Protein 6HM4 (pdb70)

Sol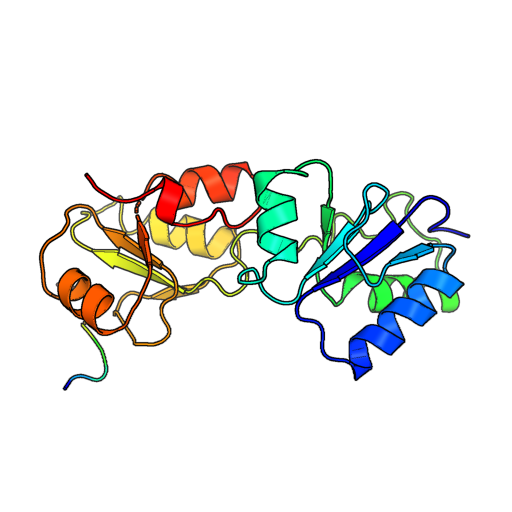vent-accessible surface area: 10384 Å² total

InterPro domains:
  IPR001357 BRCT domain [PF00533] (3-75)
  IPR001357 BRCT domain [PF00533] (300-371)
  IPR001357 BRCT domain [PF00533] (394-473)
  IPR001357 BRCT domain [PF12738] (106-167)
  IPR001357 BRCT domain [PS50172] (2-75)
  IPR001357 BRCT domain [PS50172] (114-185)
  IPR001357 BRCT domain [PS50172] (298-384)
  IPR001357 BRCT domain [PS50172] (392-480)
  IPR001357 BRCT domain [SM00292] (4-82)
  IPR001357 BRCT domain [SM00292] (100-175)
  IPR001357 BRCT domain [SM00292] (300-374)
  IPR001357 BRCT domain [SM00292] (394-476)
  IPR036420 BRCT domain superfamily [G3DSA:3.40.50.10190] (1-101)
  IPR036420 BRCT domain superfamily [G3DSA:3.40.50.10190] (102-186)
  IPR036420 BRCT domain superfamily [G3DSA:3.40.50.10190] (291-389)
  IPR036420 BRCT domain superfamily [G3DSA:3.40.50.10190] (390-494)
  IPR036420 BRCT domain superfamily [SSF52113] (4-76)
  IPR036420 BRCT domain superfamily [SSF52113] (78-188)
  IPR036420 BRCT domain superfamily [SSF52113] (301-384)
  IPR036420 BRCT domain superfamily [SSF52113] (359-480)

CATH classification: 3.40.50.10190 (+1 more: 3.40.50.10190)

Secondary structure (DSSP, 8-state):
-TTTT-EEEEES--HHHHHHHHHHHHHTT-EEESS--TT--EEEES-SSSHHHHHHHHH-TTSEEE-TTHHHHHHHHHHTTPPPPTTTTGGGSBPPTTTT-EEEEES--TTHHHHHHHHHHHTT-EE-SSB-TT--EEEESSS-SHHHHHHHHTT-EE--HHHHHHHHHTSPPPGGGG---/--S-B---

Sequence (189 aa):
KPLKGFVICCTSIDLKQRTEISTKATKLGAAYRSDFTKDVTHLIAGDFDTPKYKFAAKSRPDIKIMSSEWIPVLYESWVQGEDLDDGLLVDKKHFLPTLFKCRVCLTNIGQPERSSRIENYVLKHGGTFCPDLTRDVTHLIAGTSSSGRKYEYALKWKINVVVEWLWQSIQRNAVLEPQYFQLDGVMTVPNP

Structure (mmCIF, N/CA/C/O backbone):
data_6HM4
#
_entry.id   6HM4
#
_cell.length_a   50.170
_cell.length_b   40.000
_cell.length_c   54.960
_cell.angle_alpha   90.000
_cell.angle_beta   105.160
_cell.angle_gamma   90.000
#
_symmetry.space_group_name_H-M   'P 1 21 1'
#
loop_
_entity.id
_entity.type
_entity.pdbx_description
1 polymer 'S-M checkpoint control protein rad4'
2 polymer 'DNA damage response protein Mdb1'
3 non-polymer 'ACETATE ION'
4 non-polymer 1,2-ETHANEDIOL
5 water water
#
loop_
_atom_site.group_PDB
_atom_site.id
_atom_site.type_symbol
_atom_site.label_atom_id
_atom_site.label_alt_id
_atom_site.label_comp_id
_atom_site.label_asym_id
_atom_site.label_entity_id
_atom_site.label_seq_id
_atom_site.pdbx_PDB_ins_code
_atom_site.Cartn_x
_atom_site.Cartn_y
_atom_site.Cartn_z
_atom_site.occupancy
_atom_site.B_iso_or_equiv
_atom_site.auth_seq_id
_atom_site.auth_comp_id
_atom_site.auth_asym_id
_atom_site.auth_atom_id
_atom_site.pdbx_PDB_model_num
ATOM 1 N N . LYS A 1 5 ? 6.89149 1.05438 -26.90289 1.000 38.25621 5 LYS A N 1
ATOM 2 C CA . LYS A 1 5 ? 5.59046 0.55216 -26.48849 1.000 25.94260 5 LYS A CA 1
ATOM 3 C C . LYS A 1 5 ? 5.00946 1.41879 -25.37796 1.000 26.27151 5 LYS A C 1
ATOM 4 O O . LYS A 1 5 ?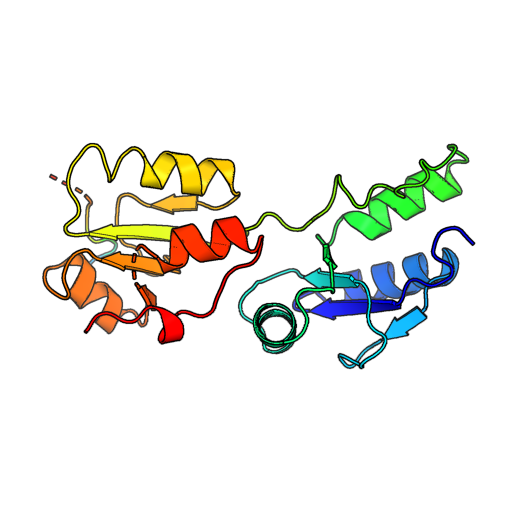 5.32929 1.23684 -24.20788 1.000 20.48854 5 LYS A O 1
ATOM 6 N N . PRO A 1 6 ? 4.16227 2.37724 -25.75295 1.000 24.87799 6 PRO A N 1
ATOM 7 C CA . PRO A 1 6 ? 3.59305 3.28287 -24.73783 1.000 24.16390 6 PRO A CA 1
ATOM 8 C C . PRO A 1 6 ? 2.83444 2.56890 -23.62595 1.000 21.02369 6 PRO A C 1
ATOM 9 O O . PRO A 1 6 ? 2.88115 3.01709 -22.47124 1.000 21.23085 6 PRO A O 1
ATOM 13 N N . LEU A 1 7 ? 2.14173 1.46733 -23.92978 1.000 18.38021 7 LEU A N 1
ATOM 14 C CA . LEU A 1 7 ? 1.34746 0.75668 -22.93390 1.000 15.60111 7 LEU A CA 1
ATOM 15 C C . LEU A 1 7 ? 2.09973 -0.40886 -22.30384 1.000 16.99446 7 LEU A C 1
ATOM 16 O O . LEU A 1 7 ? 1.48017 -1.29968 -21.71202 1.000 16.73915 7 LEU A O 1
ATOM 21 N N . LYS A 1 8 ? 3.42466 -0.42282 -22.40637 1.000 21.02804 8 LYS A N 1
ATOM 22 C CA . LYS A 1 8 ? 4.20598 -1.37081 -21.62721 1.000 19.71305 8 LYS A CA 1
ATOM 23 C C . LYS A 1 8 ? 3.82897 -1.26586 -20.15090 1.000 18.24110 8 LYS A C 1
ATOM 24 O O . LYS A 1 8 ? 3.77183 -0.16903 -19.58780 1.000 17.77477 8 LYS A O 1
ATOM 30 N N . GLY A 1 9 ? 3.55093 -2.41363 -19.53327 1.000 18.58300 9 GLY A N 1
ATOM 31 C CA . GLY A 1 9 ? 3.15364 -2.47104 -18.14357 1.000 19.17779 9 GLY A CA 1
ATOM 32 C C . GLY A 1 9 ? 1.66171 -2.35970 -17.89631 1.000 18.90979 9 GLY A C 1
ATOM 33 O O . GLY A 1 9 ? 1.21636 -2.61327 -16.76734 1.000 17.80211 9 GLY A O 1
ATOM 34 N N . PHE A 1 10 ? 0.88287 -1.97860 -18.90872 1.000 14.62013 10 PHE A N 1
ATOM 35 C CA . PHE A 1 10 ? -0.57004 -1.93370 -18.79380 1.000 16.07974 10 PHE A CA 1
ATOM 36 C C . PHE A 1 10 ? -1.15924 -3.31476 -19.03871 1.000 16.05314 10 PHE A C 1
ATOM 37 O O . PHE A 1 10 ? -0.70937 -4.05019 -19.92595 1.000 16.57151 10 PHE A O 1
ATOM 45 N N . VAL A 1 11 ? -2.19320 -3.65288 -18.27249 1.000 14.49674 11 VAL A N 1
ATOM 46 C CA . VAL A 1 11 ? -2.89554 -4.92013 -18.41447 1.000 13.55374 11 VAL A CA 1
ATOM 47 C C . VAL A 1 11 ? -4.38124 -4.59507 -18.49503 1.000 16.71013 11 VAL A C 1
ATOM 48 O O . VAL A 1 11 ? -4.96179 -4.06823 -17.53662 1.000 14.51706 11 VAL A O 1
ATOM 52 N N . ILE A 1 12 ? -4.98616 -4.89880 -19.63152 1.000 16.17031 12 ILE A N 1
ATOM 53 C CA . ILE A 1 12 ? -6.31394 -4.40238 -19.96904 1.000 14.14263 12 ILE A CA 1
ATOM 54 C C . ILE A 1 12 ? -7.30752 -5.55172 -19.98685 1.000 18.14804 12 ILE A C 1
ATOM 55 O O . ILE A 1 12 ? -7.01891 -6.63372 -20.51319 1.000 17.40319 12 ILE A O 1
ATOM 60 N N . CYS A 1 13 ? -8.48345 -5.30098 -19.41144 1.000 16.37142 13 CYS A N 1
ATOM 61 C CA . CYS A 1 13 ? -9.60218 -6.22565 -19.38980 1.000 17.42702 13 CYS A CA 1
ATOM 62 C C . CYS A 1 13 ? -10.85285 -5.44387 -19.76625 1.000 15.84167 13 CYS A C 1
ATOM 63 O O . CYS A 1 13 ? -10.93622 -4.23951 -19.51643 1.000 16.96258 13 CYS A O 1
ATOM 66 N N . CYS A 1 14 ? -11.81590 -6.11911 -20.39122 1.000 15.71453 14 CYS A N 1
ATOM 67 C CA . CYS A 1 14 ? -13.03919 -5.47191 -20.84934 1.000 14.11718 14 CYS A CA 1
ATOM 68 C C . CYS A 1 14 ? -14.24626 -6.05345 -20.12471 1.000 15.99186 14 CYS A C 1
ATOM 69 O O . CYS A 1 14 ? -14.24000 -7.21689 -19.70926 1.000 16.90124 14 CYS A O 1
ATOM 72 N N . THR A 1 15 ? -15.29077 -5.23630 -19.99106 1.000 14.47044 15 THR A N 1
ATOM 73 C CA . THR A 1 15 ? -16.58626 -5.72059 -19.52818 1.000 17.50427 15 THR A CA 1
ATOM 74 C C . THR A 1 15 ? -17.68589 -4.93651 -20.23137 1.000 16.59045 15 THR A C 1
ATOM 75 O O . THR A 1 15 ? -17.60114 -3.71186 -20.37423 1.000 13.60587 15 THR A O 1
ATOM 79 N N . SER A 1 16 ? -18.70682 -5.65848 -20.69021 1.000 14.77571 16 SER A N 1
ATOM 80 C CA . SER A 1 16 ? -19.83641 -5.06621 -21.40939 1.000 18.46753 16 SER A CA 1
ATOM 81 C C . SER A 1 16 ? -19.38004 -4.26242 -22.62750 1.000 17.65325 16 SER A C 1
ATOM 82 O O . SER A 1 16 ? -19.90692 -3.18473 -22.92543 1.000 18.49556 16 SER A O 1
ATOM 85 N N . ILE A 1 17 ? -18.38979 -4.80075 -23.33858 1.000 17.98630 17 ILE A N 1
ATOM 86 C CA . ILE A 1 17 ? -17.96753 -4.31755 -24.64682 1.000 15.51066 17 ILE A CA 1
ATOM 87 C C . ILE A 1 17 ? -18.38628 -5.35408 -25.68047 1.000 18.23098 17 ILE A C 1
ATOM 88 O O . ILE A 1 17 ? -18.10408 -6.54756 -25.51500 1.000 18.58973 17 ILE A O 1
ATOM 93 N N . ASP A 1 18 ? -19.03731 -4.89995 -26.74751 1.000 23.54676 18 ASP A N 1
ATOM 94 C CA . ASP A 1 18 ? -19.48120 -5.81057 -27.79769 1.000 26.14982 18 ASP A CA 1
ATOM 95 C C . ASP A 1 18 ? -18.28305 -6.47280 -28.47561 1.000 20.88585 18 ASP A C 1
ATOM 96 O O . ASP A 1 18 ? -17.21018 -5.87682 -28.60104 1.000 22.59265 18 ASP A O 1
ATOM 101 N N . LEU A 1 19 ? -18.49619 -7.71599 -28.93417 1.000 23.00596 19 LEU A N 1
ATOM 102 C CA . LEU A 1 19 ? -17.40983 -8.56633 -29.42642 1.000 24.68549 19 LEU A CA 1
ATOM 103 C C . LEU A 1 19 ? -16.56731 -7.87730 -30.49733 1.000 20.63267 19 LEU A C 1
ATOM 104 O O . LEU A 1 19 ? -15.33326 -7.96402 -30.47748 1.000 22.13816 19 LEU A O 1
ATOM 109 N N . LYS A 1 20 ? -17.21089 -7.18328 -31.43882 1.000 22.14711 20 LYS A N 1
ATOM 110 C CA . LYS A 1 20 ? -16.45606 -6.49389 -32.48456 1.000 34.49957 20 LYS A CA 1
ATOM 111 C C . LYS A 1 20 ? -15.50791 -5.45920 -31.88897 1.000 25.18226 20 LYS A C 1
ATOM 112 O O . LYS A 1 20 ? -14.31869 -5.42435 -32.22244 1.000 22.87137 20 LYS A O 1
ATOM 114 N N . GLN A 1 21 ? -16.01926 -4.60368 -31.00334 1.000 23.53024 21 GLN A N 1
ATOM 115 C CA . GLN A 1 21 ? -15.16381 -3.59609 -30.39013 1.000 23.75289 21 GLN A CA 1
ATOM 116 C C . GLN A 1 21 ? -14.12429 -4.22530 -29.46480 1.000 18.69440 21 GLN A C 1
ATOM 117 O O . GLN A 1 21 ? -12.99857 -3.71874 -29.35296 1.000 17.85861 21 GLN A O 1
ATOM 123 N N . ARG A 1 22 ? -14.48445 -5.31450 -28.78534 1.000 17.18470 22 ARG A N 1
ATOM 124 C CA . ARG A 1 22 ? -13.51770 -6.00931 -27.94137 1.000 19.96187 22 ARG A CA 1
ATOM 125 C C . ARG A 1 22 ? -12.31171 -6.46507 -28.75075 1.000 19.41578 22 ARG A C 1
ATOM 126 O O . ARG A 1 22 ? -11.16521 -6.32368 -28.30971 1.000 18.61456 22 ARG A O 1
ATOM 134 N N . THR A 1 23 ? -12.55503 -7.02777 -29.93900 1.000 22.59310 23 THR A N 1
ATOM 135 C CA . THR A 1 23 ? -11.46571 -7.43455 -30.82398 1.000 22.25793 23 THR A CA 1
ATOM 136 C C . THR A 1 23 ? -10.60073 -6.24091 -31.20962 1.000 18.43261 23 THR A C 1
ATOM 137 O O . THR A 1 23 ? -9.36396 -6.30871 -31.16944 1.000 22.02366 23 THR A O 1
ATOM 141 N N . GLU A 1 24 ? -11.24106 -5.13863 -31.59488 1.000 21.12834 24 GLU A N 1
ATOM 142 C CA . GLU A 1 24 ? -10.50756 -3.92707 -31.93991 1.000 22.17638 24 GLU A CA 1
ATOM 143 C C . GLU A 1 24 ? -9.65916 -3.44582 -30.76692 1.000 20.38726 24 GLU A C 1
ATOM 144 O O . GLU A 1 24 ? -8.47420 -3.12542 -30.92517 1.000 19.68833 24 GLU A O 1
ATOM 150 N N . ILE A 1 25 ? -10.25511 -3.39301 -29.57639 1.000 18.32978 25 ILE A N 1
ATOM 151 C CA . ILE A 1 25 ? -9.55142 -2.86196 -28.41359 1.000 18.05376 25 ILE A CA 1
ATOM 152 C C . ILE A 1 25 ? -8.38912 -3.76865 -28.03058 1.000 17.91150 25 ILE A C 1
ATOM 153 O O . ILE A 1 25 ? -7.27583 -3.29639 -27.76286 1.000 20.96541 25 ILE A O 1
ATOM 158 N N . SER A 1 26 ? -8.62219 -5.08225 -28.01249 1.000 18.00878 26 SER A N 1
ATOM 159 C CA . SER A 1 26 ? -7.56406 -6.02660 -27.66791 1.000 24.46000 26 SER A CA 1
ATOM 160 C C . SER A 1 26 ? -6.36675 -5.88367 -28.60430 1.000 19.14627 26 SER A C 1
ATOM 161 O O . SER A 1 26 ? -5.21207 -5.80647 -28.15789 1.000 21.18598 26 SER A O 1
ATOM 164 N N . THR A 1 27 ? -6.62642 -5.83640 -29.91226 1.000 20.70278 27 THR A N 1
ATOM 165 C CA . THR A 1 27 ? -5.53923 -5.76714 -30.88500 1.000 20.86285 27 THR A CA 1
ATOM 166 C C . THR A 1 27 ? -4.77981 -4.44926 -30.78992 1.000 19.90099 27 THR A C 1
ATOM 167 O O . THR A 1 27 ? -3.54102 -4.42841 -30.80916 1.000 19.58989 27 THR A O 1
ATOM 171 N N . LYS A 1 28 ? -5.50722 -3.33220 -30.71088 1.000 17.66930 28 LYS A N 1
ATOM 172 C CA . LYS A 1 28 ? -4.84794 -2.03524 -30.62581 1.000 19.50575 28 LYS A CA 1
ATOM 173 C C . LYS A 1 28 ? -4.06674 -1.90290 -29.32529 1.000 18.31117 28 LYS A C 1
ATOM 174 O O . LYS A 1 28 ? -2.93618 -1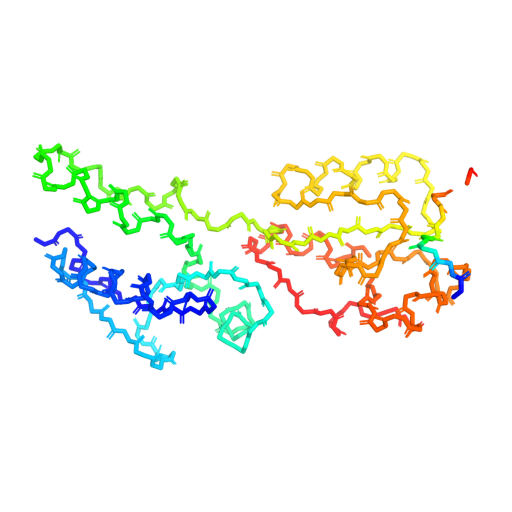.39516 -29.32584 1.000 20.70699 28 LYS A O 1
ATOM 180 N N . ALA A 1 29 ? -4.63795 -2.37273 -28.21324 1.000 16.66184 29 ALA A N 1
ATOM 181 C CA . ALA A 1 29 ? -3.92731 -2.31407 -26.93519 1.000 17.79655 29 ALA A CA 1
ATOM 182 C C . ALA A 1 29 ? -2.64007 -3.12375 -26.98968 1.000 19.09999 29 ALA A C 1
ATOM 183 O O . ALA A 1 29 ? -1.58438 -2.66482 -26.53679 1.000 18.49783 29 ALA A O 1
ATOM 185 N N . THR A 1 30 ? -2.72139 -4.34040 -27.53370 1.000 15.25654 30 THR A N 1
ATOM 186 C CA . THR A 1 30 ? -1.55775 -5.21245 -27.63976 1.000 16.96867 30 THR A CA 1
ATOM 187 C C . THR A 1 30 ? -0.50992 -4.61219 -28.56644 1.000 20.16388 30 THR A C 1
ATOM 188 O O . THR A 1 30 ? 0.69219 -4.65409 -28.26973 1.000 18.82349 30 THR A O 1
ATOM 192 N N . LYS A 1 31 ? -0.94743 -4.00974 -29.67590 1.000 15.69832 31 LYS A N 1
ATOM 193 C CA . LYS A 1 31 ? -0.00080 -3.35334 -30.57042 1.000 22.75861 31 LYS A CA 1
ATOM 194 C C . LYS A 1 31 ? 0.63181 -2.13369 -29.91731 1.000 22.86462 31 LYS A C 1
ATOM 195 O O . LYS A 1 31 ? 1.76869 -1.77996 -30.24785 1.000 23.44740 31 LYS A O 1
ATOM 201 N N . LEU A 1 32 ? -0.07400 -1.48714 -28.98431 1.000 19.67866 32 LEU A N 1
ATOM 202 C CA . LEU A 1 32 ? 0.50630 -0.39856 -28.20135 1.000 22.66579 32 LEU A CA 1
ATOM 203 C C . LEU A 1 32 ? 1.42753 -0.88183 -27.08487 1.000 18.60616 32 LEU A C 1
ATOM 204 O O . LEU A 1 32 ? 2.04205 -0.04801 -26.40986 1.000 21.70370 32 LEU A O 1
ATOM 209 N N . GLY A 1 33 ? 1.50541 -2.18825 -26.84132 1.000 20.88995 33 GLY A N 1
ATOM 210 C CA . GLY A 1 33 ? 2.41611 -2.73753 -25.85145 1.000 22.64624 33 GLY A CA 1
ATOM 211 C C . GLY A 1 33 ? 1.76275 -3.31444 -24.61222 1.000 21.39847 33 GLY A C 1
ATOM 212 O O . GLY A 1 33 ? 2.47377 -3.82824 -23.74086 1.000 18.69225 33 GLY A O 1
ATOM 213 N N . ALA A 1 34 ? 0.44248 -3.24569 -24.49673 1.000 18.25616 34 ALA A N 1
ATOM 214 C CA . ALA A 1 34 ? -0.25038 -3.75567 -23.32833 1.000 15.76781 34 ALA A CA 1
ATOM 215 C C . ALA A 1 34 ? -0.42973 -5.26805 -23.40625 1.000 18.57095 34 ALA A C 1
ATOM 216 O O . ALA A 1 34 ? -0.31377 -5.88746 -24.46976 1.000 19.56561 34 ALA A O 1
ATOM 218 N N . ALA A 1 35 ? -0.71102 -5.85624 -22.24785 1.000 16.50764 35 ALA A N 1
ATOM 219 C CA . ALA A 1 35 ? -1.25809 -7.19902 -22.14751 1.000 16.07667 35 ALA A CA 1
ATOM 220 C C . ALA A 1 35 ? -2.77784 -7.11945 -22.11215 1.000 20.69498 35 ALA A C 1
ATOM 221 O O . ALA A 1 35 ? -3.35197 -6.13894 -21.63248 1.000 17.47750 35 ALA A O 1
ATOM 223 N N . TYR A 1 36 ? -3.42700 -8.16050 -22.62148 1.000 18.46755 36 TYR A N 1
ATOM 224 C CA . TYR A 1 36 ? -4.88255 -8.22004 -22.66648 1.000 17.33258 36 TYR A CA 1
ATOM 225 C C . TYR A 1 36 ? -5.36118 -9.44865 -21.91046 1.000 23.02201 36 TYR A C 1
ATOM 226 O O . TYR A 1 36 ? -4.77199 -10.52724 -22.03092 1.000 24.77076 36 TYR A O 1
ATOM 235 N N . ARG A 1 37 ? -6.43228 -9.29101 -21.13119 1.000 17.55676 37 ARG A N 1
ATOM 236 C CA . ARG A 1 37 ? -6.95537 -10.38340 -20.32267 1.000 19.95192 37 ARG A CA 1
ATOM 237 C C . ARG A 1 37 ? -8.42722 -10.58886 -20.62902 1.000 24.38752 37 ARG A C 1
ATOM 238 O O . ARG A 1 37 ? -9.21683 -9.63804 -20.56713 1.000 20.42170 37 ARG A O 1
ATOM 246 N N . SER A 1 38 ? -8.79286 -11.83495 -20.93843 1.000 21.73021 38 SER A N 1
ATOM 247 C CA . SER A 1 38 ? -10.20613 -12.18303 -21.04858 1.000 25.60175 38 SER A CA 1
ATOM 248 C C . SER A 1 38 ? -10.85393 -12.25253 -19.67434 1.000 27.41304 38 SER A C 1
ATOM 249 O O . SER A 1 38 ? -11.90129 -11.64310 -19.43932 1.000 26.52292 38 SER A O 1
ATOM 252 N N . ASP A 1 39 ? -10.25203 -13.00652 -18.75966 1.000 30.82726 39 ASP A N 1
ATOM 253 C CA . ASP A 1 39 ? -10.72084 -13.06034 -17.38427 1.000 33.41286 39 ASP A CA 1
ATOM 254 C C . ASP A 1 39 ? -10.11383 -11.92458 -16.57666 1.000 29.58067 39 ASP A C 1
ATOM 255 O O . ASP A 1 39 ? -8.99495 -11.47709 -16.84200 1.000 26.98501 39 ASP A O 1
ATOM 260 N N . PHE A 1 40 ? -10.84953 -11.49168 -15.55259 1.000 25.66032 40 PHE A N 1
ATOM 261 C CA . PHE A 1 40 ? -10.36829 -10.47550 -14.62564 1.000 26.87147 40 PHE A CA 1
ATOM 262 C C . PHE A 1 40 ? -9.26777 -11.04898 -13.73948 1.000 27.24019 40 PHE A C 1
ATOM 263 O O . PHE A 1 40 ? -9.55838 -11.60494 -12.67705 1.000 30.98043 40 PHE A O 1
ATOM 271 N N . THR A 1 41 ? -8.01196 -10.91270 -14.14411 1.000 23.68127 41 THR A N 1
ATOM 272 C CA . THR A 1 41 ? -6.92317 -11.49473 -13.37273 1.000 24.19328 41 THR A CA 1
ATOM 273 C C . THR A 1 41 ? -6.33949 -10.47777 -12.39870 1.000 25.46662 41 THR A C 1
ATOM 274 O O . THR A 1 41 ? -6.60566 -9.28084 -12.47974 1.000 21.99806 41 THR A O 1
ATOM 278 N N . LYS A 1 42 ? -5.50720 -10.97707 -11.47528 1.000 28.61084 4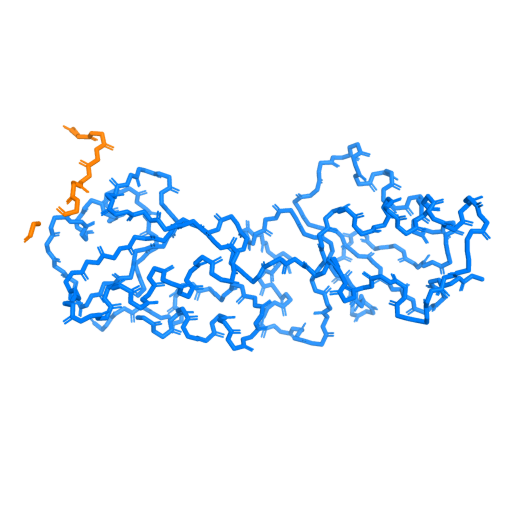2 LYS A N 1
ATOM 279 C CA . LYS A 1 42 ? -4.89775 -10.11601 -10.46505 1.000 29.09209 42 LYS A CA 1
ATOM 280 C C . LYS A 1 42 ? -4.08119 -8.98819 -11.08172 1.000 26.88320 42 LYS A C 1
ATOM 281 O O . LYS A 1 42 ? -4.03112 -7.88777 -10.51958 1.000 23.02115 42 LYS A O 1
ATOM 287 N N . ASP A 1 43 ? -3.42494 -9.23432 -12.21749 1.000 21.49096 43 ASP A N 1
ATOM 288 C CA . ASP A 1 43 ? -2.52003 -8.23131 -12.76736 1.000 23.14297 43 ASP A CA 1
ATOM 289 C C . ASP A 1 43 ? -3.22220 -7.17142 -13.61181 1.000 19.00841 43 ASP A C 1
ATOM 290 O O . ASP A 1 43 ? -2.54795 -6.26719 -14.11648 1.000 16.24909 43 ASP A O 1
ATOM 295 N N . VAL A 1 44 ? -4.54970 -7.22618 -13.74505 1.000 15.76696 44 VAL A N 1
ATOM 296 C CA . VAL A 1 44 ? -5.24501 -6.21412 -14.52801 1.000 15.94736 44 VAL A CA 1
ATOM 297 C C . VAL A 1 44 ? -4.99632 -4.84098 -13.91785 1.000 16.94968 44 VAL A C 1
ATOM 298 O O . VAL A 1 44 ? -4.99418 -4.68412 -12.69267 1.000 19.32026 44 VAL A O 1
ATOM 302 N N . THR A 1 45 ? -4.74912 -3.84108 -14.77429 1.000 14.97672 45 THR A N 1
ATOM 303 C CA . THR A 1 45 ? -4.58520 -2.46286 -14.33269 1.000 14.79291 45 THR A CA 1
ATOM 304 C C . THR A 1 45 ? -5.69554 -1.54102 -14.80908 1.000 16.86810 45 THR A C 1
ATOM 305 O O . THR A 1 45 ? -5.95052 -0.51893 -14.16094 1.000 11.96320 45 THR A O 1
ATOM 309 N N . HIS A 1 46 ? -6.34173 -1.85881 -15.92651 1.000 15.48115 46 HIS A N 1
ATOM 310 C CA . HIS A 1 46 ? -7.37708 -1.00059 -16.48376 1.000 13.14875 46 HIS A CA 1
ATOM 311 C C . HIS A 1 46 ? -8.55365 -1.85575 -16.90921 1.000 16.04821 46 HIS A C 1
ATOM 312 O O . HIS A 1 46 ? -8.37471 -2.84434 -17.62408 1.000 13.76588 46 HIS A O 1
ATOM 319 N N . LEU A 1 47 ? -9.74876 -1.46722 -16.48486 1.000 10.85478 47 LEU A N 1
ATOM 320 C CA . LEU A 1 47 ? -10.97238 -2.15786 -16.87065 1.000 14.14909 47 LEU A CA 1
ATOM 321 C C . LEU A 1 47 ? -11.73200 -1.22500 -17.80071 1.000 13.09219 47 LEU A C 1
ATOM 322 O O . LEU A 1 47 ? -12.16257 -0.14463 -17.39141 1.000 14.51309 47 LEU A O 1
ATOM 327 N N . ILE A 1 48 ? -11.86045 -1.63041 -19.05317 1.000 13.44619 48 ILE A N 1
ATOM 328 C CA . ILE A 1 48 ? -12.60800 -0.87586 -20.04674 1.000 13.02752 48 ILE A CA 1
ATOM 329 C C . ILE A 1 48 ? -14.05310 -1.35355 -19.98444 1.000 14.00740 48 ILE A C 1
ATOM 330 O O . ILE A 1 48 ? -14.33654 -2.53003 -20.23534 1.000 12.71935 48 ILE A O 1
ATOM 335 N N . ALA A 1 49 ? -14.96713 -0.45516 -19.63191 1.000 11.25665 49 ALA A N 1
ATOM 336 C CA . ALA A 1 49 ? -16.30552 -0.87927 -19.24278 1.000 11.58328 49 ALA A CA 1
ATOM 337 C C . ALA A 1 49 ? -17.35795 -0.16019 -20.06336 1.000 13.33404 49 ALA A C 1
ATOM 338 O O . ALA A 1 49 ? -17.26657 1.04913 -20.27897 1.000 14.83621 49 ALA A O 1
ATOM 340 N N . GLY A 1 50 ? -18.36735 -0.91241 -20.49723 1.000 15.01073 50 GLY A N 1
ATOM 341 C CA . GLY A 1 50 ? -19.48067 -0.34040 -21.22948 1.000 15.50933 50 GLY A CA 1
ATOM 342 C C . GLY A 1 50 ? -20.72132 -0.17830 -20.37056 1.000 21.51519 50 GLY A C 1
ATOM 343 O O . GLY A 1 50 ? -21.70563 0.43168 -20.80326 1.000 23.26697 50 GLY A O 1
ATOM 344 N N . ASP A 1 51 ? -20.67293 -0.70707 -19.14739 1.000 21.52415 51 ASP A N 1
ATOM 345 C CA . ASP A 1 51 ? -21.80376 -0.72146 -18.22240 1.000 24.87623 51 ASP A CA 1
ATOM 346 C C . ASP A 1 51 ? -21.23922 -0.89631 -16.81664 1.000 19.16581 51 ASP A C 1
ATOM 347 O O . ASP A 1 51 ? -20.13736 -1.41406 -16.64802 1.000 13.96204 51 ASP A O 1
ATOM 352 N N . PHE A 1 52 ? -21.99060 -0.44016 -15.80641 1.000 18.79141 52 PHE A N 1
ATOM 353 C CA . PHE A 1 52 ? -21.63222 -0.75117 -14.42597 1.000 16.19224 52 PHE A CA 1
ATOM 354 C C . PHE A 1 52 ? -22.24758 -2.05593 -13.94277 1.000 17.00183 52 PHE A C 1
ATOM 355 O O . PHE A 1 52 ? -21.78926 -2.61172 -12.93777 1.000 17.05104 52 PHE A O 1
ATOM 363 N N . ASP A 1 53 ? -23.25454 -2.57472 -14.64234 1.000 16.86471 53 ASP A N 1
ATOM 364 C CA . ASP A 1 53 ? -24.04103 -3.69711 -14.12875 1.000 18.29710 53 ASP A CA 1
ATOM 365 C C . ASP A 1 53 ? -23.50127 -5.02435 -14.66672 1.000 21.20181 53 ASP A C 1
ATOM 366 O O . ASP A 1 53 ? -24.15843 -5.73780 -15.42588 1.000 21.15606 53 ASP A O 1
ATOM 371 N N . THR A 1 54 ? -22.27475 -5.34942 -14.25631 1.000 18.32920 54 THR A N 1
ATOM 372 C CA . THR A 1 54 ? -21.62019 -6.60159 -14.62404 1.000 18.14260 54 THR A CA 1
ATOM 373 C C . THR A 1 54 ? -20.79953 -7.11998 -13.44959 1.000 19.33002 54 THR A C 1
ATOM 374 O O . THR A 1 54 ? -20.35039 -6.33239 -12.60893 1.000 18.25845 54 THR A O 1
ATOM 378 N N . PRO A 1 55 ? -20.56354 -8.43541 -13.38569 1.000 20.03198 55 PRO A N 1
ATOM 379 C CA . PRO A 1 55 ? -19.69429 -8.96194 -12.31681 1.000 17.03537 55 PRO A CA 1
ATOM 380 C C . PRO A 1 55 ? -18.29537 -8.36647 -12.30882 1.000 17.30496 55 PRO A C 1
ATOM 381 O O . PRO A 1 55 ? -17.74607 -8.13294 -11.22715 1.000 17.58210 55 PRO A O 1
ATOM 385 N N . LYS A 1 56 ? -17.69577 -8.11927 -13.47934 1.000 16.27236 56 LYS A N 1
ATOM 386 C CA . LYS A 1 56 ? -16.33951 -7.57199 -13.51199 1.000 16.62990 56 LYS A CA 1
ATOM 387 C C . LYS A 1 56 ? -16.29503 -6.15220 -12.95090 1.000 16.30570 56 LYS A C 1
ATOM 388 O O . LYS A 1 56 ? -15.38208 -5.79925 -12.18969 1.000 15.66650 56 LYS A O 1
ATOM 394 N N . TYR A 1 57 ? -17.24037 -5.30920 -13.35501 1.000 14.07269 57 TYR A N 1
ATOM 395 C CA . TYR A 1 57 ? -17.28490 -3.95958 -12.80667 1.000 15.51595 57 TYR A CA 1
ATOM 396 C C . TYR A 1 57 ? -17.51713 -4.00350 -11.30526 1.000 17.21600 57 TYR A C 1
ATOM 397 O O . TYR A 1 57 ? -16.85341 -3.29007 -10.54439 1.000 14.20780 57 TYR A O 1
ATOM 406 N N . LYS A 1 58 ? -18.46737 -4.83274 -10.85938 1.000 12.77950 58 LYS A N 1
ATOM 407 C CA . LYS A 1 58 ? -18.75965 -4.91658 -9.43210 1.000 12.33874 58 LYS A CA 1
ATOM 408 C C . LYS A 1 58 ? -17.53696 -5.37820 -8.65550 1.000 17.88524 58 LYS A C 1
ATOM 409 O O . LYS A 1 58 ? -17.26686 -4.88898 -7.54986 1.000 16.29564 58 LYS A O 1
ATOM 415 N N . PHE A 1 59 ? -16.75775 -6.28432 -9.24066 1.000 17.01156 59 PHE A N 1
ATOM 416 C CA . PHE A 1 59 ? -15.55847 -6.75408 -8.56396 1.000 17.53636 59 PHE A CA 1
ATOM 417 C C . PHE A 1 59 ? -14.52150 -5.64111 -8.44866 1.000 15.40309 59 PHE A C 1
ATOM 418 O O . PHE A 1 59 ? -13.91242 -5.46098 -7.38925 1.000 19.12415 59 PHE A O 1
ATOM 426 N N . ALA A 1 60 ? -14.32600 -4.86817 -9.52099 1.000 15.90128 60 ALA A N 1
ATOM 427 C CA . ALA A 1 60 ? -13.38052 -3.75364 -9.47103 1.000 16.06215 60 ALA A CA 1
ATOM 428 C C . ALA A 1 60 ? -13.76861 -2.74274 -8.39331 1.000 16.14508 60 ALA A C 1
ATOM 429 O O . ALA A 1 60 ? -12.94041 -2.36144 -7.55079 1.000 17.46908 60 ALA A O 1
ATOM 431 N N . ALA A 1 61 ? -15.03771 -2.31789 -8.38839 1.000 16.69559 61 ALA A N 1
ATOM 432 C CA . ALA A 1 61 ? -15.48199 -1.29597 -7.44144 1.000 17.34739 61 ALA A CA 1
ATOM 433 C C . ALA A 1 61 ? -15.34247 -1.76791 -6.00047 1.000 19.89392 61 ALA A C 1
ATOM 434 O O . ALA A 1 61 ? -14.95850 -0.98752 -5.11905 1.000 22.08957 61 ALA A O 1
ATOM 436 N N . LYS A 1 62 ? -15.64730 -3.04665 -5.75050 1.000 16.59560 62 LYS A N 1
ATOM 437 C CA . LYS A 1 62 ? -15.71350 -3.60074 -4.40013 1.000 22.07843 62 LYS A CA 1
ATOM 438 C C . LYS A 1 62 ? -14.34098 -4.02696 -3.88633 1.000 22.14494 62 LYS A C 1
ATOM 439 O O . LYS A 1 62 ? -14.04190 -3.86095 -2.69791 1.000 23.56686 62 LYS A O 1
ATOM 445 N N . SER A 1 63 ? -13.49419 -4.58138 -4.75464 1.000 21.08156 63 SER A N 1
ATOM 446 C CA . SER A 1 63 ? -12.27608 -5.23772 -4.29678 1.000 17.82952 63 SER A CA 1
ATOM 447 C C . SER A 1 63 ? -10.98882 -4.76020 -4.95403 1.000 21.41550 63 SER A C 1
ATOM 448 O O . SER A 1 63 ? -9.90430 -5.14774 -4.49000 1.000 19.46985 63 SER A O 1
ATOM 451 N N . ARG A 1 64 ? -11.04984 -3.95850 -6.01163 1.000 18.26090 64 ARG A N 1
ATOM 452 C CA . ARG A 1 64 ? -9.84163 -3.48789 -6.69657 1.000 20.28093 64 ARG A CA 1
ATOM 453 C C . ARG A 1 64 ? -9.96169 -2.00807 -7.03162 1.000 21.23113 64 ARG A C 1
ATOM 454 O O . ARG A 1 64 ? -9.96733 -1.61823 -8.20421 1.000 19.09357 64 ARG A O 1
ATOM 462 N N . PRO A 1 65 ? -10.01499 -1.13952 -6.01431 1.000 25.31465 65 PRO A N 1
ATOM 463 C CA . PRO A 1 65 ? -10.13349 0.30193 -6.29693 1.000 29.99978 65 PRO A CA 1
ATOM 464 C C . PRO A 1 65 ? -8.87028 0.90527 -6.88635 1.000 25.42441 65 PRO A C 1
ATOM 465 O O . PRO A 1 65 ? -8.90280 2.06601 -7.31299 1.000 27.62313 65 PRO A O 1
ATOM 469 N N . ASP A 1 66 ? -7.77042 0.15100 -6.92812 1.000 20.77704 66 ASP A N 1
ATOM 470 C CA . ASP A 1 66 ? -6.56563 0.57014 -7.63391 1.000 22.96459 66 ASP A CA 1
ATOM 471 C C . ASP A 1 66 ? -6.72946 0.50268 -9.14972 1.000 21.54939 66 ASP A C 1
ATOM 472 O O . ASP A 1 66 ? -5.96058 1.14029 -9.87678 1.000 17.71566 66 ASP A O 1
ATOM 477 N N . ILE A 1 67 ? -7.69966 -0.24846 -9.63889 1.000 17.30333 67 ILE A N 1
ATOM 478 C CA . ILE A 1 67 ? -7.84829 -0.44791 -11.07542 1.000 16.75404 67 ILE A CA 1
ATOM 479 C C . ILE A 1 67 ? -8.61985 0.72816 -11.65736 1.000 19.51820 67 ILE A C 1
ATOM 480 O O . ILE A 1 67 ? -9.61071 1.19226 -11.07587 1.000 23.17507 67 ILE A O 1
ATOM 485 N N . LYS A 1 68 ? -8.14943 1.23846 -12.79176 1.000 14.55202 68 LYS A N 1
ATOM 486 C CA . LYS A 1 68 ? -8.77112 2.38940 -13.42777 1.000 13.45923 68 LYS A CA 1
ATOM 487 C C . LYS A 1 68 ? -9.87929 1.92574 -14.36499 1.000 13.72334 68 LYS A C 1
ATOM 488 O O . LYS A 1 68 ? -9.66041 1.06762 -15.22319 1.000 13.92431 68 LYS A O 1
ATOM 494 N N . ILE A 1 69 ? -11.06011 2.50355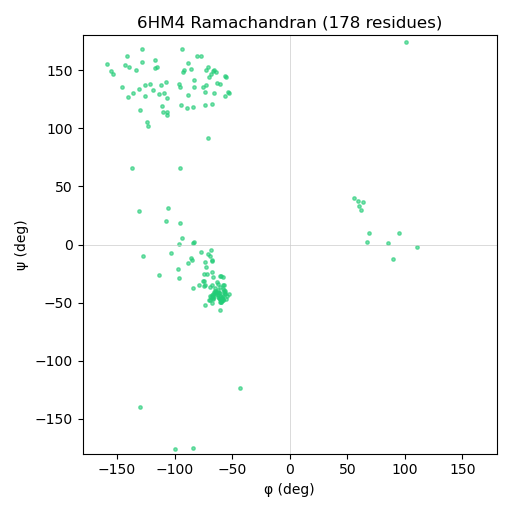 -14.21928 1.000 12.16199 69 ILE A N 1
ATOM 495 C CA . ILE A 1 69 ? -12.18684 2.12777 -15.06523 1.000 13.07617 69 ILE A CA 1
ATOM 496 C C . ILE A 1 69 ? -12.25153 3.09478 -16.24461 1.000 12.05322 69 ILE A C 1
ATOM 497 O O . ILE A 1 69 ? -12.38385 4.31271 -16.05945 1.000 15.05692 69 ILE A O 1
ATOM 502 N N . MET A 1 70 ? -12.13762 2.55759 -17.46185 1.000 11.35125 70 MET A N 1
ATOM 503 C CA . MET A 1 70 ? -11.95380 3.36980 -18.66055 1.000 10.93966 70 MET A CA 1
ATOM 504 C C . MET A 1 70 ? -13.14508 3.25012 -19.60982 1.000 13.46442 70 MET A C 1
ATOM 505 O O . MET A 1 70 ? -13.80838 2.21431 -19.68061 1.000 12.51320 70 MET A O 1
ATOM 510 N N . SER A 1 71 ? -13.36419 4.29847 -20.39181 1.000 12.76693 71 SER A N 1
ATOM 511 C CA . SER A 1 71 ? -14.38441 4.21498 -21.42743 1.000 14.73452 71 SER A CA 1
ATOM 512 C C . SER A 1 71 ? -13.88167 3.40822 -22.62743 1.000 15.01123 71 SER A C 1
ATOM 513 O O . SER A 1 71 ? -12.68070 3.19824 -22.81661 1.000 10.83894 71 SER A O 1
ATOM 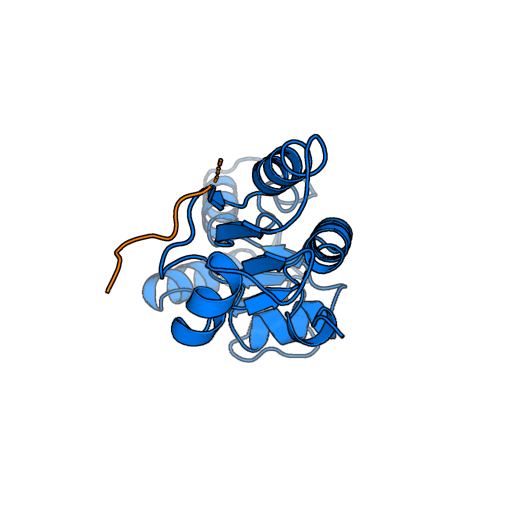516 N N . SER A 1 72 ? -14.82849 2.95908 -23.45397 1.000 12.80844 72 SER A N 1
ATOM 517 C CA . SER A 1 72 ? -14.46767 2.19887 -24.64504 1.000 14.00568 72 SER A CA 1
ATOM 518 C C . SER A 1 72 ? -13.72867 3.04676 -25.68219 1.000 18.42930 72 SER A C 1
ATOM 519 O O . SER A 1 72 ? -13.13689 2.48306 -26.60703 1.000 15.64024 72 SER A O 1
ATOM 522 N N . GLU A 1 73 ? -13.72526 4.37394 -25.54253 1.000 15.82009 73 GLU A N 1
ATOM 523 C CA . GLU A 1 73 ? -13.07855 5.22797 -26.52800 1.000 14.03542 73 GLU A CA 1
ATOM 524 C C . GLU A 1 73 ? -11.59001 5.40798 -26.26671 1.000 16.99494 73 GLU A C 1
ATOM 525 O O . GLU A 1 73 ? -10.88215 5.91249 -27.14367 1.000 15.14437 73 GLU A O 1
ATOM 531 N N . TRP A 1 74 ? -11.10373 5.00172 -25.09444 1.000 15.14404 74 TRP A N 1
ATOM 532 C CA . TRP A 1 74 ? -9.72788 5.31416 -24.72028 1.000 17.31816 74 TRP A CA 1
ATOM 533 C C . TRP A 1 74 ? -8.73214 4.70588 -25.70425 1.000 16.34611 74 TRP A C 1
ATOM 534 O O . TRP A 1 74 ? -7.90955 5.41234 -26.29377 1.000 18.74244 74 TRP A O 1
ATOM 545 N N . ILE A 1 75 ? -8.79236 3.39729 -25.89852 1.000 15.00391 75 ILE A N 1
ATOM 546 C CA . ILE A 1 75 ? -7.78474 2.72260 -26.71635 1.000 15.04129 75 ILE A CA 1
ATOM 547 C C . ILE A 1 75 ? -7.89008 3.15294 -28.18030 1.000 15.28712 75 ILE A C 1
ATOM 548 O O . ILE A 1 75 ? -6.86173 3.46913 -28.78833 1.000 18.31251 75 ILE A O 1
ATOM 553 N N . PRO A 1 76 ? -9.07537 3.19423 -28.79882 1.000 14.51100 76 PRO A N 1
ATOM 554 C CA . PRO A 1 76 ? -9.12192 3.69691 -30.18458 1.000 19.68065 76 PRO A CA 1
ATOM 555 C C . PRO A 1 76 ? -8.54110 5.09781 -30.34982 1.000 20.99827 76 PRO A C 1
ATOM 556 O O . PRO A 1 76 ? -7.80155 5.33874 -31.31079 1.000 19.75997 76 PRO A O 1
ATOM 560 N N . VAL A 1 77 ? -8.84263 6.02731 -29.43691 1.000 16.19672 77 VAL A N 1
ATOM 561 C CA . VAL A 1 77 ? -8.32690 7.38895 -29.57172 1.000 17.66219 77 VAL A CA 1
ATOM 562 C C . VAL A 1 77 ? -6.81593 7.41290 -29.36302 1.000 20.00708 77 VAL A C 1
ATOM 563 O O . VAL A 1 77 ? -6.07489 8.04076 -30.13142 1.000 18.62399 77 VAL A O 1
ATOM 567 N N . LEU A 1 78 ? -6.33264 6.71740 -28.32986 1.000 17.80543 78 LEU A N 1
ATOM 568 C CA . LEU A 1 78 ? -4.88819 6.66790 -28.09134 1.000 17.58915 78 LEU A CA 1
ATOM 569 C C . LEU A 1 78 ? -4.15870 6.00621 -29.25390 1.000 20.15306 78 LEU A C 1
ATOM 570 O O . LEU A 1 78 ? -3.09993 6.48183 -29.69276 1.000 21.21288 78 LEU A O 1
ATOM 575 N N . TYR A 1 79 ? -4.70823 4.90471 -29.76296 1.000 17.15673 79 TYR A N 1
ATOM 576 C CA . TYR A 1 79 ? -4.07129 4.19721 -30.86899 1.000 17.44215 79 TYR A CA 1
ATOM 577 C C . TYR A 1 79 ? -3.94999 5.08500 -32.10179 1.000 23.89355 79 TYR A C 1
ATOM 578 O O . TYR A 1 79 ? -2.87765 5.17311 -32.71466 1.000 25.76664 79 TYR A O 1
ATOM 587 N N . GLU A 1 80 ? -5.05031 5.73211 -32.49565 1.000 23.80620 80 GLU A N 1
ATOM 588 C CA . GLU A 1 80 ? -5.02120 6.60397 -33.66864 1.000 27.79617 80 GLU A CA 1
ATOM 589 C C . GLU A 1 80 ? -3.98904 7.71023 -33.50179 1.000 28.66690 80 GLU A C 1
ATOM 590 O O . GLU A 1 80 ? -3.18110 7.96461 -34.40128 1.000 32.20764 80 GLU A O 1
ATOM 596 N N . SER A 1 81 ? -3.99448 8.37017 -32.34454 1.000 23.15570 81 SER A N 1
ATOM 597 C CA . SER A 1 81 ? -3.01465 9.41344 -32.07717 1.000 26.76562 81 SER A CA 1
ATOM 598 C C . SER A 1 81 ? -1.59149 8.88209 -32.20835 1.000 33.13993 81 SER A C 1
ATOM 599 O O . SER A 1 81 ? -0.70841 9.56346 -32.74567 1.000 30.29054 81 SER A O 1
ATOM 602 N N . TRP A 1 82 ? -1.36080 7.65063 -31.74900 1.000 28.71366 82 TRP A N 1
ATOM 603 C CA . TRP A 1 82 ? -0.02620 7.06271 -31.78509 1.000 25.80080 82 TRP A CA 1
ATOM 604 C C . TRP A 1 82 ? 0.40355 6.74073 -33.20948 1.000 32.31442 82 TRP A C 1
ATOM 605 O O . TRP A 1 82 ? 1.53098 7.05133 -33.61280 1.000 33.37463 82 TRP A O 1
ATOM 616 N N . VAL A 1 83 ? -0.46806 6.08905 -33.98235 1.000 28.72305 83 VAL A N 1
ATOM 617 C CA . VAL A 1 83 ? -0.06504 5.72688 -35.33678 1.000 34.31452 83 VAL A CA 1
ATOM 618 C C . VAL A 1 83 ? 0.00567 6.96236 -36.22175 1.000 38.77290 83 VAL A C 1
ATOM 619 O O . VAL A 1 83 ? 0.75989 6.98465 -37.20107 1.000 43.28977 83 VAL A O 1
ATOM 623 N N . GLN A 1 84 ? -0.75025 8.01524 -35.89048 1.000 36.81968 84 GLN A N 1
ATOM 624 C CA . GLN A 1 84 ? -0.65085 9.26534 -36.63491 1.000 36.69666 84 GLN A CA 1
ATOM 625 C C . GLN A 1 84 ? 0.67950 9.96668 -36.41378 1.000 44.36616 84 GLN A C 1
ATOM 626 O O . GLN A 1 84 ? 0.92846 10.99532 -37.05200 1.000 41.43284 84 GLN A O 1
ATOM 632 N N . GLY A 1 85 ? 1.52420 9.44484 -35.52375 1.000 42.17749 85 GLY A N 1
ATOM 633 C CA . GLY A 1 85 ? 2.81106 10.02490 -35.23669 1.000 47.75791 85 GLY A CA 1
ATOM 634 C C . GLY A 1 85 ? 2.81691 11.12233 -34.20146 1.000 48.65365 85 GLY A C 1
ATOM 635 O O . GLY A 1 85 ? 3.88683 11.67452 -33.93031 1.000 57.24346 85 GLY A O 1
ATOM 636 N N . GLU A 1 86 ? 1.67776 11.46466 -33.61048 1.000 43.79991 86 GLU A N 1
ATOM 637 C CA . GLU A 1 86 ? 1.68539 12.51722 -32.60374 1.000 52.37920 86 GLU A CA 1
ATOM 638 C C . GLU A 1 86 ? 2.43243 12.05796 -31.34816 1.000 54.14985 86 GLU A C 1
ATOM 639 O O . GLU A 1 86 ? 2.41809 10.87627 -30.98387 1.000 49.46359 86 GLU A O 1
ATOM 645 N N . ASP A 1 87 ? 3.09322 13.01072 -30.68514 1.000 59.62956 87 ASP A N 1
ATOM 646 C CA . ASP A 1 87 ? 3.81216 12.71302 -29.44969 1.000 56.62740 87 ASP A CA 1
ATOM 647 C C . ASP A 1 87 ? 2.80650 12.49679 -28.32596 1.000 60.05328 87 ASP A C 1
ATOM 648 O O . ASP A 1 87 ? 2.02336 13.39560 -27.99499 1.000 58.48854 87 ASP A O 1
ATOM 653 N N . LEU A 1 88 ? 2.83246 11.30965 -27.73408 1.000 56.36521 88 LEU A N 1
ATOM 654 C CA . LEU A 1 88 ? 1.90241 10.98025 -26.66610 1.000 47.85828 88 LEU A CA 1
ATOM 655 C C . LEU A 1 88 ? 2.31381 11.67850 -25.37588 1.000 44.65435 88 LEU A C 1
ATOM 656 O O . LEU A 1 88 ? 3.49901 11.71575 -25.02959 1.000 44.74669 88 LEU A O 1
ATOM 661 N N . ASP A 1 89 ? 1.33950 12.26176 -24.68464 1.000 38.83768 89 ASP A N 1
ATOM 662 C CA . ASP A 1 89 ? 1.57379 12.73447 -23.32838 1.000 33.62925 89 ASP A CA 1
ATOM 663 C C . ASP A 1 89 ? 1.85647 11.54495 -22.41543 1.000 29.59547 89 ASP A C 1
ATOM 664 O O . ASP A 1 89 ? 1.37406 10.43478 -22.64919 1.000 29.15706 89 ASP A O 1
ATOM 669 N N . ASP A 1 90 ? 2.65398 11.77883 -21.36519 1.000 25.64662 90 ASP A N 1
ATOM 670 C CA . ASP A 1 90 ? 3.05334 10.67556 -20.49259 1.000 25.13445 90 ASP A CA 1
ATOM 671 C C . ASP A 1 90 ? 1.84909 10.00405 -19.83744 1.000 25.09717 90 ASP A C 1
ATOM 672 O O . ASP A 1 90 ? 1.90773 8.81086 -19.51124 1.000 20.06174 90 ASP A O 1
ATOM 677 N N . GLY A 1 91 ? 0.75303 10.74682 -19.64784 1.000 21.24828 91 GLY A N 1
ATOM 678 C CA . GLY A 1 91 ? -0.47476 10.16917 -19.12602 1.000 25.67869 91 GLY A CA 1
ATOM 679 C C . GLY A 1 91 ? -1.21927 9.29974 -20.12160 1.000 22.25992 91 GLY A C 1
ATOM 680 O O . GLY A 1 91 ? -2.11174 8.54530 -19.72031 1.000 21.51834 91 GLY A O 1
ATOM 681 N N . LEU A 1 92 ? -0.87489 9.38968 -21.40712 1.000 18.72954 92 LEU A N 1
ATOM 682 C CA . LEU A 1 92 ? -1.42436 8.50782 -22.44045 1.000 17.92314 92 LEU A CA 1
ATOM 683 C C . LEU A 1 92 ? -2.94147 8.63574 -22.53212 1.000 16.85551 92 LEU A C 1
ATOM 684 O O . LEU A 1 92 ? -3.64145 7.66167 -22.81069 1.000 18.87347 92 LEU A O 1
ATOM 689 N N . LEU A 1 93 ? -3.44436 9.84028 -22.28234 1.000 16.60626 93 LEU A N 1
ATOM 690 C CA . LEU A 1 93 ? -4.85404 10.19359 -22.42049 1.000 17.43453 93 LEU A CA 1
ATOM 691 C C . LEU A 1 93 ? -5.74351 9.51549 -21.38173 1.000 21.14192 93 LEU A C 1
ATOM 692 O O . LEU A 1 93 ? -6.97090 9.60192 -21.48876 1.000 18.01872 93 LEU A O 1
ATOM 697 N N . VAL A 1 94 ? -5.16736 8.86307 -20.36494 1.000 18.63975 94 VAL A N 1
ATOM 698 C CA . VAL A 1 94 ? -5.98837 8.13046 -19.40102 1.000 15.56054 94 VAL A CA 1
ATOM 699 C C . VAL A 1 94 ? -6.89865 9.08447 -18.63777 1.000 19.41395 94 VAL A C 1
ATOM 700 O O . VAL A 1 94 ? -8.08698 8.79541 -18.42522 1.000 18.34297 94 VAL A O 1
ATOM 704 N N . ASP A 1 95 ? -6.37436 10.25565 -18.24913 1.000 18.44752 95 ASP A N 1
ATOM 705 C CA . ASP A 1 95 ? -7.17710 11.19625 -17.47625 1.000 19.95845 95 ASP A CA 1
ATOM 706 C C . ASP A 1 95 ? -8.32298 11.78215 -18.28753 1.000 20.23406 95 ASP A C 1
ATOM 707 O O . ASP A 1 95 ? -9.26234 12.32135 -17.70137 1.000 24.88359 95 ASP A O 1
ATOM 712 N N A LYS A 1 96 ? -8.26426 11.69962 -19.61409 0.430 18.84574 96 LYS A N 1
ATOM 713 N N B LYS A 1 96 ? -8.27065 11.68688 -19.61293 0.570 18.81799 96 LYS A N 1
ATOM 714 C CA A LYS A 1 96 ? -9.34061 12.20230 -20.45718 0.430 18.94806 96 LYS A CA 1
ATOM 715 C CA B LYS A 1 96 ? -9.33106 12.21164 -20.46240 0.570 18.91873 96 LYS A CA 1
ATOM 716 C C A LYS A 1 96 ? -10.44710 11.18061 -20.68082 0.430 18.90590 96 LYS A C 1
ATOM 717 C C B LYS A 1 96 ? -10.37934 11.16816 -20.83185 0.570 18.96513 96 LYS A C 1
ATOM 718 O O A LYS A 1 96 ? -11.57593 11.56782 -21.01156 0.430 17.99221 96 LYS A O 1
ATOM 719 O O B LYS A 1 96 ? -11.40357 11.52776 -21.42502 0.570 17.63991 96 LYS A O 1
ATOM 730 N N . HIS A 1 97 ? -10.15889 9.89086 -20.49667 1.000 14.65110 97 HIS A N 1
ATOM 731 C CA . HIS A 1 97 ? -11.09069 8.83077 -20.87025 1.000 16.08207 97 HIS A CA 1
ATOM 732 C C . HIS A 1 97 ? -11.44793 7.90436 -19.71312 1.000 13.22827 97 HIS A C 1
ATOM 733 O O . HIS A 1 97 ? -11.85524 6.76491 -19.95297 1.000 15.77465 97 HIS A O 1
ATOM 740 N N . PHE A 1 98 ? -11.33292 8.35942 -18.46947 1.000 14.70958 98 PHE A N 1
ATOM 741 C CA . PHE A 1 98 ? -11.96778 7.60885 -17.39331 1.000 11.50669 98 PHE A CA 1
ATOM 742 C C . PHE A 1 98 ? -13.45265 7.45927 -17.71594 1.000 13.10385 98 PHE A C 1
ATOM 743 O O . PHE A 1 98 ? -14.06734 8.34247 -18.31454 1.000 18.07389 98 PHE A O 1
ATOM 751 N N . LEU A 1 99 ? -14.02189 6.33532 -17.34096 1.000 12.86521 99 LEU A N 1
ATOM 752 C CA . LEU A 1 99 ? -15.47278 6.19618 -17.45269 1.000 13.25678 99 LEU A CA 1
ATOM 753 C C . LEU A 1 99 ? -16.14053 7.17639 -16.49414 1.000 13.42121 99 LEU A C 1
ATOM 754 O O . LEU A 1 99 ? -15.75356 7.24146 -15.32292 1.000 14.45176 99 LEU A O 1
ATOM 759 N N . PRO A 1 100 ? -17.11381 7.97501 -16.94072 1.000 16.26371 100 PRO A N 1
ATOM 760 C CA . PRO A 1 100 ? -17.77508 8.88427 -15.99991 1.000 12.99120 100 PRO A CA 1
ATOM 761 C C . PRO A 1 100 ? -18.33292 8.09674 -14.82687 1.000 15.67658 100 PRO A C 1
ATOM 762 O O . PRO A 1 100 ? -18.76541 6.94714 -14.97019 1.000 15.89950 100 PRO A O 1
ATOM 766 N N . THR A 1 101 ? -18.27351 8.71869 -13.65086 1.000 12.39666 101 THR A N 1
ATOM 767 C CA . THR A 1 101 ? -18.58031 8.01382 -12.40876 1.000 12.30509 101 THR A CA 1
ATOM 768 C C . THR A 1 101 ? -19.96330 7.37635 -12.45110 1.000 14.01706 101 THR A C 1
ATOM 769 O O . THR A 1 101 ? -20.12983 6.21422 -12.07445 1.000 18.33224 101 THR A O 1
ATOM 773 N N . LEU A 1 102 ? -20.96842 8.12997 -12.89011 1.000 11.65286 102 LEU A N 1
ATOM 774 C CA . LEU A 1 102 ? -22.34799 7.65902 -12.91309 1.000 12.43719 102 LEU A CA 1
ATOM 775 C C . LEU A 1 102 ? -22.80883 7.32142 -14.32889 1.000 15.54050 102 LEU A C 1
ATOM 776 O O . LEU A 1 102 ? -23.99736 7.45148 -14.64893 1.000 12.25678 102 LEU A O 1
ATOM 781 N N . PHE A 1 103 ? -21.88126 6.87470 -15.18223 1.000 14.12183 103 PHE A N 1
ATOM 782 C CA . PHE A 1 103 ? -22.22984 6.49381 -16.54915 1.000 18.85131 103 PHE A CA 1
ATOM 783 C C . PHE A 1 103 ? -23.36383 5.47278 -16.55399 1.000 16.81678 103 PHE A C 1
ATOM 784 O O . PHE A 1 103 ? -23.33067 4.47794 -15.81934 1.000 13.17676 103 PHE A O 1
ATOM 792 N N . LYS A 1 104 ? -24.37004 5.74478 -17.38510 1.000 15.29163 104 LYS A N 1
ATOM 793 C CA . LYS A 1 104 ? -25.56877 4.94313 -17.62439 1.000 16.22532 104 LYS A CA 1
ATOM 794 C C . LYS A 1 104 ? -26.49979 4.88381 -16.42019 1.000 21.53472 104 LYS A C 1
ATOM 795 O O . LYS A 1 104 ? -27.53231 4.19773 -16.48817 1.000 15.57940 104 LYS A O 1
ATOM 801 N N . CYS A 1 105 ? -26.18223 5.56920 -15.32675 1.000 13.73838 105 CYS A N 1
ATOM 802 C CA . CYS A 1 105 ? -27.13565 5.70317 -14.23319 1.000 14.67293 105 CYS A CA 1
ATOM 803 C C . CYS A 1 105 ? -28.25753 6.65385 -14.62926 1.000 16.72119 105 CYS A C 1
ATOM 804 O O . CYS A 1 105 ? -28.02588 7.69798 -15.25362 1.000 13.75490 105 CYS A O 1
ATOM 807 N N . ARG A 1 106 ? -29.48323 6.26940 -14.28533 1.000 13.56589 106 ARG A N 1
ATOM 808 C CA . ARG A 1 106 ? -30.66164 7.10873 -14.46725 1.000 13.96944 106 ARG A CA 1
ATOM 809 C C . ARG A 1 106 ? -31.29411 7.21869 -13.09023 1.000 12.72387 106 ARG A C 1
ATOM 810 O O . ARG A 1 106 ? -31.83995 6.24129 -12.56509 1.000 13.45629 106 ARG A O 1
ATOM 818 N N . VAL A 1 107 ? -31.12979 8.38188 -12.47496 1.000 14.23296 107 VAL A N 1
ATOM 819 C CA . VAL A 1 107 ? -31.35872 8.56798 -11.04925 1.000 10.50871 107 VAL A CA 1
ATOM 820 C C . VAL A 1 107 ? -32.64469 9.35035 -10.86374 1.000 12.16573 107 VAL A C 1
ATOM 821 O O . VAL A 1 107 ? -32.79622 10.45291 -11.40536 1.000 12.18146 107 VAL A O 1
ATOM 825 N N . CYS A 1 108 ? -33.54528 8.78988 -10.07213 1.000 11.89142 108 CYS A N 1
ATOM 826 C CA . CYS A 1 108 ? -34.80576 9.39659 -9.68398 1.000 14.34567 108 CYS A CA 1
ATOM 827 C C . CYS A 1 108 ? -34.78812 9.59312 -8.16898 1.000 13.16174 108 CYS A C 1
ATOM 828 O O . CYS A 1 108 ? -34.05195 8.90615 -7.46839 1.000 10.99077 108 CYS A O 1
ATOM 831 N N . LEU A 1 109 ? -35.61972 10.51139 -7.65083 1.000 11.26922 109 LEU A N 1
ATOM 832 C CA . LEU A 1 109 ? -35.67341 10.81369 -6.21976 1.000 13.38719 109 LEU A CA 1
ATOM 833 C C . LEU A 1 109 ? -37.10527 10.73585 -5.70768 1.000 14.37043 109 LEU A C 1
ATOM 834 O O . LEU A 1 109 ? -38.05724 10.91113 -6.47060 1.000 12.00369 109 LEU A O 1
ATOM 839 N N . THR A 1 110 ? -37.25320 10.52031 -4.39419 1.000 12.49592 110 THR A N 1
ATOM 840 C CA . THR A 1 110 ? -38.56720 10.62941 -3.76691 1.000 9.98529 110 THR A CA 1
ATOM 841 C C . THR A 1 110 ? -38.43077 10.98199 -2.29200 1.000 15.37074 110 THR A C 1
ATOM 842 O O . THR A 1 110 ? -37.48645 10.56175 -1.61836 1.000 14.48584 110 THR A O 1
ATOM 846 N N . ASN A 1 111 ? -39.40034 11.75368 -1.79805 1.000 13.05422 111 ASN A N 1
ATOM 847 C CA . ASN A 1 111 ? -39.51902 12.07921 -0.37011 1.000 13.94225 111 ASN A CA 1
ATOM 848 C C . ASN A 1 111 ? -38.27263 12.78813 0.15159 1.000 15.66406 111 ASN A C 1
ATOM 849 O O . ASN A 1 111 ? -37.83506 12.56101 1.27683 1.000 13.88312 111 ASN A O 1
ATOM 854 N N . ILE A 1 112 ? -37.69909 13.65383 -0.67746 1.000 19.06228 112 ILE A N 1
ATOM 855 C CA . ILE A 1 112 ? -36.60084 14.53102 -0.29478 1.000 16.51131 112 ILE A CA 1
ATOM 856 C C . ILE A 1 112 ? -36.97854 15.93322 -0.74555 1.000 19.26672 112 ILE A C 1
ATOM 857 O O . ILE A 1 112 ? -37.43381 16.11789 -1.87740 1.000 19.80643 112 ILE A O 1
ATOM 862 N N . GLY A 1 113 ? -36.79722 16.91484 0.12821 1.000 20.24676 113 GLY A N 1
ATOM 863 C CA . GLY A 1 113 ? -37.30010 18.24682 -0.12732 1.000 21.81437 113 GLY A CA 1
ATOM 864 C C . GLY A 1 113 ? -36.36328 19.08170 -0.97900 1.000 19.65976 113 GLY A C 1
ATOM 865 O O . GLY A 1 113 ? -35.35069 18.61846 -1.50309 1.000 15.93448 113 GLY A O 1
ATOM 866 N N . GLN A 1 114 ? -36.74729 20.35855 -1.14059 1.000 18.10585 114 GLN A N 1
ATOM 867 C CA . GLN A 1 114 ? -35.84994 21.34343 -1.72687 1.000 24.93321 114 GLN A CA 1
ATOM 868 C C . GLN A 1 114 ? -35.07056 22.06451 -0.62918 1.000 17.76295 114 GLN A C 1
ATOM 869 O O . GLN A 1 114 ? -35.58547 22.25873 0.47519 1.000 22.61272 114 GLN A O 1
ATOM 875 N N . PRO A 1 115 ? -33.82653 22.50433 -0.88880 1.000 19.59011 115 PRO A N 1
ATOM 876 C CA . PRO A 1 115 ? -33.05379 22.40920 -2.12983 1.000 15.49540 115 PRO A CA 1
ATOM 877 C C . PRO A 1 115 ? -32.32923 21.08398 -2.34607 1.000 14.35517 115 PRO A C 1
ATOM 878 O O . PRO A 1 115 ? -31.61375 20.98875 -3.32522 1.000 16.61026 115 PRO A O 1
ATOM 882 N N . GLU A 1 116 ? -32.47519 20.10554 -1.45312 1.000 13.21193 116 GLU A N 1
ATOM 883 C CA . GLU A 1 116 ? -31.70594 18.86939 -1.61440 1.000 12.07259 116 GLU A CA 1
ATOM 884 C C . GLU A 1 116 ? -31.95532 18.23480 -2.97771 1.000 14.97111 116 GLU A C 1
ATOM 885 O O . GLU A 1 116 ? -31.02436 17.74289 -3.61727 1.000 14.20945 116 GLU A O 1
ATOM 891 N N . ARG A 1 117 ? -33.20699 18.25717 -3.44703 1.000 15.53131 117 ARG A N 1
ATOM 892 C CA . ARG A 1 117 ? -33.52306 17.71176 -4.76577 1.000 19.60455 117 ARG A CA 1
ATOM 893 C C . ARG A 1 117 ? -32.73529 18.40616 -5.85808 1.000 19.50971 117 ARG A C 1
ATOM 894 O O . ARG A 1 117 ? -32.22610 17.76229 -6.78090 1.000 18.60605 117 ARG A O 1
ATOM 902 N N . SER A 1 118 ? -32.67638 19.73721 -5.80159 1.000 18.39770 118 SER A N 1
ATOM 903 C CA A SER A 1 118 ? -31.94921 20.49407 -6.81478 0.490 19.25045 118 SER A CA 1
ATOM 904 C CA B SER A 1 118 ? -31.95413 20.47449 -6.82789 0.510 19.24296 118 SER A CA 1
ATOM 905 C C . SER A 1 118 ? -30.46065 20.18084 -6.76917 1.000 19.83017 118 SER A C 1
ATOM 906 O O . SER A 1 118 ? -29.81354 20.03469 -7.81520 1.000 17.68312 118 SER A O 1
ATOM 911 N N . ARG A 1 119 ? -29.89629 20.07537 -5.55895 1.000 17.64977 119 ARG A N 1
ATOM 912 C CA . ARG A 1 119 ? -28.47367 19.75586 -5.44384 1.000 15.55807 119 ARG A CA 1
ATOM 913 C C . ARG A 1 119 ? -28.17542 18.35467 -5.98057 1.000 14.64551 119 ARG A C 1
ATOM 914 O O . ARG A 1 119 ? -27.16641 18.14545 -6.66611 1.000 16.15778 119 ARG A O 1
ATOM 922 N N . ILE A 1 120 ? -29.03933 17.38781 -5.68183 1.000 16.46839 120 ILE A N 1
ATOM 923 C CA . ILE A 1 120 ? -28.81820 16.02421 -6.15634 1.000 15.79108 120 ILE A CA 1
ATOM 924 C C . ILE A 1 120 ? -28.77334 15.99111 -7.68091 1.000 18.23048 120 ILE A C 1
ATOM 925 O O . ILE A 1 120 ? -27.85798 15.41103 -8.27550 1.000 15.13405 120 ILE A O 1
ATOM 930 N N . GLU A 1 121 ? -29.74793 16.63225 -8.34063 1.000 15.46717 121 GLU A N 1
ATOM 931 C CA . GLU A 1 121 ? -29.72816 16.69202 -9.80177 1.000 18.12269 121 GLU A CA 1
ATOM 932 C C . GLU A 1 121 ? -28.42146 17.29131 -10.30457 1.000 19.27372 121 GLU A C 1
ATOM 933 O O . GLU A 1 121 ? -27.83602 16.80094 -11.28065 1.000 19.73134 121 GLU A O 1
ATOM 939 N N . ASN A 1 122 ? -27.94331 18.34494 -9.63558 1.000 22.77822 122 ASN A N 1
ATOM 940 C CA . ASN A 1 122 ? -26.69500 18.99550 -10.02231 1.000 18.36114 122 ASN A CA 1
ATOM 941 C C . ASN A 1 122 ? -25.52633 18.00796 -9.98972 1.000 17.51551 122 ASN A C 1
ATOM 942 O O . ASN A 1 122 ? -24.73552 17.93141 -10.93609 1.000 18.66164 122 ASN A O 1
ATOM 947 N N . TYR A 1 123 ? -25.42579 17.21377 -8.92117 1.000 17.15255 123 TYR A N 1
ATOM 948 C CA . TYR A 1 123 ? -24.30204 16.28264 -8.80860 1.000 18.80132 123 TYR A CA 1
ATOM 949 C C . TYR A 1 123 ? -24.46065 15.09432 -9.74988 1.000 15.51065 123 TYR A C 1
ATOM 950 O O . TYR A 1 123 ? -23.47040 14.58395 -10.28271 1.000 16.40770 123 TYR A O 1
ATOM 959 N N . VAL A 1 124 ? -25.69443 14.63408 -9.97457 1.000 15.44989 124 VAL A N 1
ATOM 960 C CA . VAL A 1 124 ? -25.87511 13.54421 -10.93087 1.000 16.41226 124 VAL A CA 1
ATOM 961 C C . VAL A 1 124 ? -25.39467 13.97893 -12.31353 1.000 20.08114 124 VAL A C 1
ATOM 962 O O . VAL A 1 124 ? -24.71216 13.22476 -13.01825 1.000 17.54001 124 VAL A O 1
ATOM 966 N N . LEU A 1 125 ? -25.70972 15.21906 -12.70557 1.000 17.95786 125 LEU A N 1
ATOM 967 C CA . LEU A 1 125 ? -25.30268 15.71123 -14.01761 1.000 17.58857 125 LEU A CA 1
ATOM 968 C C . LEU A 1 125 ? -23.79427 15.91421 -14.09571 1.000 17.91624 125 LEU A C 1
ATOM 969 O O . LEU A 1 125 ? -23.16578 15.55130 -15.09636 1.000 18.73726 125 LEU A O 1
ATOM 974 N N . LYS A 1 126 ? -23.19943 16.50935 -13.06376 1.000 16.94874 126 LYS A N 1
ATOM 975 C CA . LYS A 1 126 ? -21.76880 16.77567 -13.10349 1.000 19.16980 126 LYS A CA 1
ATOM 976 C C . LYS A 1 126 ? -20.94524 15.50166 -13.07274 1.000 21.46666 126 LYS A C 1
ATOM 977 O O . LYS A 1 126 ? -19.79445 15.51002 -13.51710 1.000 19.74497 126 LYS A O 1
ATOM 983 N N . HIS A 1 127 ? -21.49214 14.40684 -12.55748 1.000 15.91420 127 HIS A N 1
ATOM 984 C CA . HIS A 1 127 ? -20.72184 13.17529 -12.47040 1.000 18.44543 127 HIS A CA 1
ATOM 985 C C . HIS A 1 127 ? -21.17460 12.13391 -13.48307 1.000 17.75726 127 HIS A C 1
ATOM 986 O O . HIS A 1 127 ? -20.87881 10.94465 -13.32462 1.000 19.05860 127 HIS A O 1
ATOM 993 N N . GLY A 1 128 ? -21.86539 12.57002 -14.53764 1.000 17.37049 128 GLY A N 1
ATOM 994 C CA . GLY A 1 128 ? -22.01016 11.78732 -15.74952 1.000 17.06890 128 GLY A CA 1
ATOM 995 C C . GLY A 1 128 ? -23.26000 10.94221 -15.86680 1.000 18.73445 128 GLY A C 1
ATOM 996 O O . GLY A 1 128 ? -23.34132 10.12092 -16.78832 1.000 18.00999 128 GLY A O 1
ATOM 997 N N . GLY A 1 129 ? -24.22992 11.11009 -14.96764 1.000 15.13078 129 GLY A N 1
ATOM 998 C CA . GLY A 1 129 ? -25.46254 10.35970 -15.01910 1.000 15.98792 129 GLY A CA 1
ATOM 999 C C . GLY A 1 129 ? -26.58546 11.16172 -15.64690 1.000 17.36141 129 GLY A C 1
ATOM 1000 O O . GLY A 1 129 ? -26.40825 12.28388 -16.11048 1.000 19.73087 129 GLY A O 1
ATOM 1001 N N . THR A 1 130 ? -27.76793 10.55047 -15.64588 1.000 14.77814 130 THR A N 1
ATOM 1002 C CA . THR A 1 130 ? -28.99514 11.17268 -16.11843 1.000 18.38566 130 THR A CA 1
ATOM 1003 C C . THR A 1 130 ? -29.93609 11.36546 -14.93770 1.000 17.87553 130 THR A C 1
ATOM 1004 O O . THR A 1 130 ? -30.16437 10.43278 -14.15942 1.000 17.33169 130 THR A O 1
ATOM 1008 N N . PHE A 1 131 ? -30.45920 12.57320 -14.78651 1.000 15.31004 131 PHE A N 1
ATOM 1009 C CA . PHE A 1 131 ? -31.42300 12.82411 -13.73599 1.000 15.15451 131 PHE A CA 1
ATOM 1010 C C . PHE A 1 131 ? -32.83230 12.68756 -14.28674 1.000 13.73794 131 PHE A C 1
ATOM 1011 O O . PHE A 1 131 ? -33.13791 13.17801 -15.38012 1.000 16.57071 131 PHE A O 1
ATOM 1019 N N . CYS A 1 132 ? -33.68431 12.00904 -13.52055 1.000 14.31957 132 CYS A N 1
ATOM 1020 C CA . CYS A 1 132 ? -35.04394 11.67086 -13.94631 1.000 15.80467 132 CYS A CA 1
ATOM 1021 C C . CYS A 1 132 ? -36.05236 12.22055 -12.95393 1.000 17.52613 132 CYS A C 1
ATOM 1022 O O . CYS A 1 132 ? -36.26674 11.61630 -11.88882 1.000 15.80756 132 CYS A O 1
ATOM 1025 N N . PRO A 1 133 ? -36.72203 13.33549 -13.26723 1.000 17.80250 133 PRO A N 1
ATOM 1026 C CA . PRO A 1 133 ? -37.75616 13.84572 -12.35489 1.000 16.35456 133 PRO A CA 1
ATOM 1027 C C . PRO A 1 133 ? -38.92298 12.88884 -12.18285 1.000 17.52234 133 PRO A C 1
ATOM 1028 O O . PRO A 1 133 ? -39.51937 12.84848 -11.10409 1.000 16.13670 133 PRO A O 1
ATOM 1032 N N . ASP A 1 134 ? -39.26278 12.11621 -13.21421 1.000 17.70956 134 ASP A N 1
ATOM 1033 C CA . ASP A 1 134 ? -40.35532 11.15715 -13.16653 1.000 16.77041 134 ASP A CA 1
ATOM 1034 C C . ASP A 1 134 ? -39.79617 9.74614 -13.12927 1.000 15.43664 134 ASP A C 1
ATOM 1035 O O . ASP A 1 134 ? -38.83359 9.44017 -13.83791 1.000 16.62289 134 ASP A O 1
ATOM 1040 N N . LEU A 1 135 ? -40.40524 8.87685 -12.32679 1.000 13.22513 135 LEU A N 1
ATOM 1041 C CA . LEU A 1 135 ? -39.97090 7.48293 -12.34355 1.000 13.28748 135 LEU A CA 1
ATOM 1042 C C . LEU A 1 135 ? -40.44892 6.81434 -13.62079 1.000 14.60168 135 LEU A C 1
ATOM 1043 O O . LEU A 1 135 ? -41.62201 6.92684 -13.99593 1.000 15.87672 135 LEU A O 1
ATOM 1048 N N . THR A 1 136 ? -39.53378 6.13003 -14.29588 1.000 15.58489 136 THR A N 1
ATOM 1049 C CA . THR A 1 136 ? -39.83919 5.30922 -15.45517 1.000 17.17086 136 THR A CA 1
ATOM 1050 C C . THR A 1 136 ? -39.23454 3.92596 -15.24209 1.000 14.82018 136 THR A C 1
ATOM 1051 O O . THR A 1 136 ? -38.42266 3.70349 -14.33614 1.000 13.13075 136 THR A O 1
ATOM 1055 N N . ARG A 1 137 ? -39.63100 2.98722 -16.10361 1.000 14.68034 137 ARG A N 1
ATOM 1056 C CA . ARG A 1 137 ? -39.14528 1.62236 -15.98501 1.000 15.72847 137 ARG A CA 1
ATOM 1057 C C . ARG A 1 137 ? -37.65570 1.50584 -16.28449 1.000 15.77346 137 ARG A C 1
ATOM 1058 O O . ARG A 1 137 ? -37.06147 0.46964 -15.96192 1.000 19.48038 137 ARG A O 1
ATOM 1066 N N . ASP A 1 138 ? -37.04662 2.53044 -16.88617 1.000 15.65146 138 ASP A N 1
ATOM 1067 C CA . ASP A 1 138 ? -35.61852 2.52613 -17.19752 1.000 18.48530 138 ASP A CA 1
ATOM 1068 C C . ASP A 1 138 ? -34.75671 3.23442 -16.16034 1.000 18.46481 138 ASP A C 1
ATOM 1069 O O . ASP A 1 138 ? -33.53274 3.29674 -16.33768 1.000 17.53153 138 ASP A O 1
ATOM 1074 N N . VAL A 1 139 ? -35.34691 3.76874 -15.09046 1.000 16.12439 139 VAL A N 1
ATOM 1075 C CA . VAL A 1 139 ? -34.54286 4.31922 -13.99866 1.000 13.56403 139 VAL A CA 1
ATOM 1076 C C . VAL A 1 139 ? -33.71735 3.19912 -13.36618 1.000 13.21620 139 VAL A C 1
ATOM 1077 O O . VAL A 1 139 ? -34.19967 2.07016 -13.20194 1.000 12.59278 139 VAL A O 1
ATOM 1081 N N . THR A 1 140 ? -32.44555 3.48912 -13.04316 1.000 13.98365 140 THR A N 1
ATOM 1082 C CA . THR A 1 140 ? -31.56289 2.50344 -12.42064 1.000 14.46915 140 THR A CA 1
ATOM 1083 C C . THR A 1 140 ? -31.49282 2.61936 -10.90285 1.000 13.57822 140 THR A C 1
ATOM 1084 O O . THR A 1 140 ? -31.25027 1.61436 -10.21658 1.000 13.17851 140 THR A O 1
ATOM 1088 N N . HIS A 1 141 ? -31.68064 3.82049 -10.36642 1.000 10.19309 141 HIS A N 1
ATOM 1089 C CA . HIS A 1 141 ? -31.56503 4.07181 -8.94218 1.000 12.18115 141 HIS A CA 1
ATOM 1090 C C . HIS A 1 141 ? -32.65417 5.03394 -8.52057 1.000 12.58763 141 HIS A C 1
ATOM 1091 O O . HIS A 1 141 ? -32.75925 6.12171 -9.08446 1.000 12.89338 141 HIS A O 1
ATOM 1098 N N . LEU A 1 142 ? -33.42229 4.66149 -7.50191 1.000 12.93670 142 LEU A N 1
ATOM 1099 C CA . LEU A 1 142 ? -34.32925 5.59334 -6.84335 1.000 14.20740 142 LEU A CA 1
ATOM 1100 C C . LEU A 1 142 ? -33.74130 5.93861 -5.48547 1.000 9.38633 142 LEU A C 1
ATOM 1101 O O . LEU A 1 142 ? -33.65105 5.07538 -4.60179 1.000 12.50689 142 LEU A O 1
ATOM 1106 N N . ILE A 1 143 ? -33.35129 7.19575 -5.32021 1.000 12.56662 143 ILE A N 1
ATOM 1107 C CA . ILE A 1 143 ? -32.90887 7.69692 -4.02670 1.000 9.69557 143 ILE A CA 1
ATOM 1108 C C . ILE A 1 143 ? -34.15058 8.10376 -3.23822 1.000 14.72376 143 ILE A C 1
ATOM 1109 O O . ILE A 1 143 ? -34.89991 8.99322 -3.65688 1.000 12.39164 143 ILE A O 1
ATOM 1114 N N . ALA A 1 144 ? -34.37830 7.44811 -2.10409 1.000 14.07210 144 ALA A N 1
ATOM 1115 C CA . ALA A 1 144 ? -35.61245 7.61424 -1.34528 1.000 14.93364 144 ALA A CA 1
ATOM 1116 C C . ALA A 1 144 ? -35.31215 8.15368 0.04325 1.000 15.66433 144 ALA A C 1
ATOM 1117 O O . ALA A 1 144 ? -34.41637 7.65038 0.72804 1.000 14.58211 144 ALA A O 1
ATOM 1119 N N . GLY A 1 145 ? -36.06721 9.17530 0.45205 1.000 15.12785 145 GLY A N 1
ATOM 1120 C CA . GLY A 1 145 ? -35.98042 9.64414 1.82205 1.000 17.12229 145 GLY A CA 1
ATOM 1121 C C . GLY A 1 145 ? -36.65066 8.70786 2.80466 1.000 16.68706 145 GLY A C 1
ATOM 1122 O O . GLY A 1 145 ? -36.23447 8.61642 3.96351 1.000 17.80516 145 GLY A O 1
ATOM 1123 N N . THR A 1 146 ? -37.70793 8.02330 2.36912 1.000 16.22814 146 THR A N 1
ATOM 1124 C CA . THR A 1 146 ? -38.43288 7.05726 3.18545 1.000 19.87392 146 THR A CA 1
ATOM 1125 C C . THR A 1 146 ? -38.89847 5.95016 2.26409 1.000 15.80803 146 THR A C 1
ATOM 1126 O O . THR A 1 146 ? -39.05478 6.15197 1.06391 1.000 20.45142 146 THR A O 1
ATOM 1130 N N A SER A 1 147 ? -39.13044 4.77806 2.84325 0.600 19.90536 147 SER A N 1
ATOM 1131 N N B SER A 1 147 ? -39.12775 4.77362 2.83863 0.400 19.92577 147 SER A N 1
ATOM 1132 C CA A SER A 1 147 ? -39.61359 3.62727 2.08372 0.600 21.30845 147 SER A CA 1
ATOM 1133 C CA B SER A 1 147 ? -39.61410 3.63386 2.06348 0.400 21.31866 147 SER A CA 1
ATOM 1134 C C A SER A 1 147 ? -41.14035 3.65206 2.00164 0.600 21.81252 147 SER A C 1
ATOM 1135 C C B SER A 1 147 ? -41.14064 3.66742 2.02341 0.400 21.81263 147 SER A C 1
ATOM 1136 O O A SER A 1 147 ? -41.83806 2.77550 2.50885 0.600 23.95251 147 SER A O 1
ATOM 1137 O O B SER A 1 147 ? -41.83804 2.81775 2.57961 0.400 23.94221 147 SER A O 1
ATOM 1142 N N . SER A 1 148 ? -41.65377 4.68274 1.33454 1.000 18.00129 148 SER A N 1
ATOM 1143 C CA . SER A 1 148 ? -43.09371 4.85536 1.21593 1.000 26.67985 148 SER A CA 1
ATOM 1144 C C . SER A 1 148 ? -43.40820 5.76614 0.03667 1.000 22.13778 148 SER A C 1
ATOM 1145 O O . SER A 1 148 ? -42.55508 6.51884 -0.43515 1.000 22.15851 148 SER A O 1
ATOM 1148 N N . GLY A 1 149 ? -44.65136 5.69641 -0.43069 1.000 17.69550 149 GLY A N 1
ATOM 1149 C CA . GLY A 1 149 ? -45.11168 6.58766 -1.47667 1.000 17.28691 149 GLY A CA 1
ATOM 1150 C C . GLY A 1 149 ? -45.12575 5.92397 -2.84277 1.000 18.26540 149 GLY A C 1
ATOM 1151 O O . GLY A 1 149 ? -44.66010 4.79704 -3.03681 1.000 18.98870 149 GLY A O 1
ATOM 1152 N N . ARG A 1 150 ? -45.65320 6.67437 -3.81611 1.000 15.13460 150 ARG A N 1
ATOM 1153 C CA . ARG A 1 150 ? -45.96681 6.10499 -5.12529 1.000 18.53001 150 ARG A CA 1
ATOM 1154 C C . ARG A 1 150 ? -44.71160 5.73529 -5.91818 1.000 18.95788 150 ARG A C 1
ATOM 1155 O O . ARG A 1 150 ? -44.64073 4.64773 -6.50993 1.000 16.06777 150 ARG A O 1
ATOM 1163 N N . LYS A 1 151 ? -43.73154 6.64188 -5.98579 1.000 13.06975 151 LYS A N 1
ATOM 1164 C CA . LYS A 1 151 ? -42.47322 6.31007 -6.66054 1.000 15.32433 151 LYS A CA 1
ATOM 1165 C C . LYS A 1 151 ? -41.83159 5.07423 -6.05119 1.000 16.69453 151 LYS A C 1
ATOM 1166 O O . LYS A 1 151 ? -41.29484 4.22407 -6.77156 1.000 15.98628 151 LYS A O 1
ATOM 1172 N N . TYR A 1 152 ? -41.87244 4.96164 -4.72114 1.000 14.49532 152 TYR A N 1
ATOM 1173 C CA . TYR A 1 152 ? -41.24400 3.82902 -4.05853 1.000 17.57530 152 TYR A CA 1
ATOM 1174 C C . TYR A 1 152 ? -41.95739 2.52628 -4.41045 1.000 17.36255 152 TYR A C 1
ATOM 1175 O O . TYR 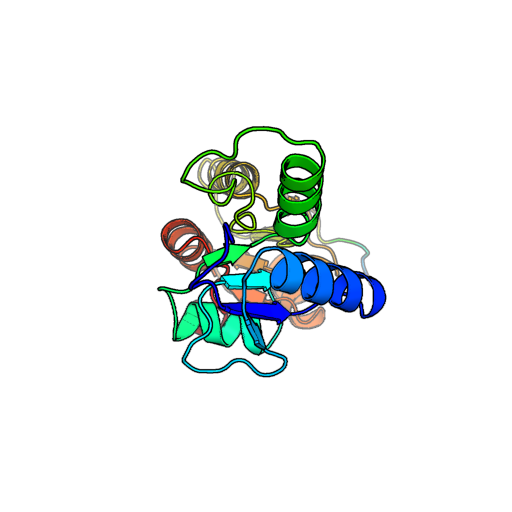A 1 152 ? -41.31216 1.51702 -4.70889 1.000 16.20311 152 TYR A O 1
ATOM 1184 N N . GLU A 1 153 ? -43.29174 2.53746 -4.41853 1.000 13.71896 153 GLU A N 1
ATOM 1185 C CA . GLU A 1 153 ? -44.01680 1.30300 -4.67069 1.000 21.35957 153 GLU A CA 1
ATOM 1186 C C . GLU A 1 153 ? -43.84478 0.85269 -6.11153 1.000 16.22061 153 GLU A C 1
ATOM 1187 O O . GLU A 1 153 ? -43.75935 -0.34831 -6.37888 1.000 16.04100 153 GLU A O 1
ATOM 1193 N N . TYR A 1 154 ? -43.78534 1.79420 -7.05828 1.000 16.68794 154 TYR A N 1
ATOM 1194 C CA . TYR A 1 154 ? -43.53474 1.38777 -8.43598 1.000 12.21349 154 TYR A CA 1
ATOM 1195 C C . TYR A 1 154 ? -42.07999 0.98976 -8.65163 1.000 13.14126 154 TYR A C 1
ATOM 1196 O O . TYR A 1 154 ? -41.78902 0.20342 -9.55712 1.000 14.87576 154 TYR A O 1
ATOM 1205 N N . ALA A 1 155 ? -41.15852 1.50702 -7.84325 1.000 13.68849 155 ALA A N 1
ATOM 1206 C CA . ALA A 1 155 ? -39.78388 1.02078 -7.94957 1.000 12.29674 155 ALA A CA 1
ATOM 1207 C C . ALA A 1 155 ? -39.69836 -0.45283 -7.56902 1.000 14.19426 155 ALA A C 1
ATOM 1208 O O . ALA A 1 155 ? -39.02022 -1.23418 -8.24763 1.000 14.58485 155 ALA A O 1
ATOM 1210 N N . LEU A 1 156 ? -40.39300 -0.85118 -6.50175 1.000 14.50691 156 LEU A N 1
ATOM 1211 C CA . LEU A 1 156 ? -40.47485 -2.26528 -6.14187 1.000 17.25531 156 LEU A CA 1
ATOM 1212 C C . LEU A 1 156 ? -41.12211 -3.08002 -7.25465 1.000 17.93098 156 LEU A C 1
ATOM 1213 O O . LEU A 1 156 ? -40.64175 -4.15847 -7.61009 1.000 18.88157 156 LEU A O 1
ATOM 1218 N N . LYS A 1 157 ? -42.24570 -2.60168 -7.78495 1.000 17.19124 157 LYS A N 1
ATOM 1219 C CA . LYS A 1 157 ? -42.91360 -3.33497 -8.85588 1.000 19.25732 157 LYS A CA 1
ATOM 1220 C C . LYS A 1 157 ? -42.03298 -3.44084 -10.09468 1.000 17.96532 157 LYS A C 1
ATOM 1221 O O . LYS A 1 157 ? -42.06937 -4.45495 -10.80057 1.000 17.20244 157 LYS A O 1
ATOM 1227 N N . TRP A 1 158 ? -41.22181 -2.41874 -10.36885 1.000 16.31279 158 TRP A N 1
ATOM 1228 C CA . TRP A 1 158 ? -40.39923 -2.39216 -11.56836 1.000 14.60473 158 TRP A CA 1
ATOM 1229 C C . TRP A 1 158 ? -38.98539 -2.93244 -11.33707 1.000 16.47945 158 TRP A C 1
ATOM 1230 O O . TRP A 1 158 ? -38.15937 -2.88260 -12.25623 1.000 16.14804 158 TRP A O 1
ATOM 1241 N N . LYS A 1 159 ? -38.70093 -3.46058 -10.14506 1.000 15.45700 159 LYS A N 1
ATOM 1242 C CA . LYS A 1 159 ? -37.40335 -4.07716 -9.83643 1.000 15.82626 159 LYS A CA 1
ATOM 1243 C C . LYS A 1 159 ? -36.26476 -3.06575 -9.91839 1.000 15.86443 159 LYS A C 1
ATOM 1244 O O . LYS A 1 159 ? -35.15016 -3.39182 -10.33214 1.000 16.67249 159 LYS A O 1
ATOM 1250 N N . ILE A 1 160 ? -36.53479 -1.83458 -9.50524 1.000 13.39444 160 ILE A N 1
ATOM 1251 C CA . ILE A 1 160 ? -35.55692 -0.74916 -9.55041 1.000 12.43390 160 ILE A CA 1
ATOM 1252 C C . ILE A 1 160 ? -34.87144 -0.62367 -8.19123 1.000 12.60596 160 ILE A C 1
ATOM 1253 O O . ILE A 1 160 ? -35.53009 -0.68992 -7.14093 1.000 12.17034 160 ILE A O 1
ATOM 1258 N N . ASN A 1 161 ? -33.54588 -0.42059 -8.21281 1.000 13.51692 161 ASN A N 1
ATOM 1259 C CA . ASN A 1 161 ? -32.77276 -0.22874 -6.98802 1.000 15.67744 161 ASN A CA 1
ATOM 1260 C C . ASN A 1 161 ? -33.33160 0.93609 -6.17764 1.000 13.47445 161 ASN A C 1
ATOM 1261 O O . ASN A 1 161 ? -33.48736 2.03759 -6.70075 1.000 12.93721 161 ASN A O 1
ATOM 1266 N N . VAL A 1 162 ? -33.62121 0.70514 -4.89858 1.000 13.18746 162 VAL A N 1
ATOM 1267 C CA . VAL A 1 162 ? -33.98987 1.78548 -3.98625 1.000 10.54628 162 VAL A CA 1
ATOM 1268 C C . VAL A 1 162 ? -32.84918 1.94730 -2.99966 1.000 12.12586 162 VAL A C 1
ATOM 1269 O O . VAL A 1 162 ? -32.53877 1.01224 -2.25385 1.000 15.69293 162 VAL A O 1
ATOM 1273 N N . VAL A 1 163 ? -32.23454 3.13041 -2.98805 1.000 11.10408 163 VAL A N 1
ATOM 1274 C CA . VAL A 1 163 ? -31.05295 3.39484 -2.17137 1.000 12.14547 163 VAL A CA 1
ATOM 1275 C C . VAL A 1 163 ? -31.22459 4.68597 -1.36381 1.000 13.04629 163 VAL A C 1
ATOM 1276 O O . VAL A 1 163 ? -32.02571 5.55571 -1.71615 1.000 11.82061 163 VAL A O 1
ATOM 1287 N N . VAL A 1 165 ? -29.39669 8.23316 0.06434 1.000 12.97185 165 VAL A N 1
ATOM 1288 C CA . VAL A 1 165 ? -28.59477 9.19373 -0.70244 1.000 15.17195 165 VAL A CA 1
ATOM 1289 C C . VAL A 1 165 ? -27.07936 8.96018 -0.55865 1.000 14.29166 165 VAL A C 1
ATOM 1290 O O . VAL A 1 165 ? -26.29700 9.39604 -1.39731 1.000 14.49573 165 VAL A O 1
ATOM 1294 N N . GLU A 1 166 ? -26.66443 8.26459 0.50180 1.000 13.74577 166 GLU A N 1
ATOM 1295 C CA . GLU A 1 166 ? -25.24736 7.93886 0.64535 1.000 15.60564 166 GLU A CA 1
ATOM 1296 C C . GLU A 1 166 ? -24.72609 7.14353 -0.54846 1.000 13.49238 166 GLU A C 1
ATOM 1297 O O . GLU A 1 166 ? -23.52731 7.19519 -0.84366 1.000 15.11568 166 GLU A O 1
ATOM 1303 N N . TRP A 1 167 ? -25.59565 6.38271 -1.22681 1.000 13.03317 167 TRP A N 1
ATOM 1304 C CA . TRP A 1 167 ? -25.16763 5.71269 -2.45433 1.000 11.02780 167 TRP A CA 1
ATOM 1305 C C . TRP A 1 167 ? -24.57485 6.72454 -3.42877 1.000 14.83300 167 TRP A C 1
ATOM 1306 O O . TRP A 1 167 ? -23.51031 6.49111 -4.01559 1.000 13.95443 167 TRP A O 1
ATOM 1317 N N . LEU A 1 168 ? -25.23791 7.87161 -3.58336 1.000 10.62752 168 LEU A N 1
ATOM 1318 C CA . LEU A 1 168 ? -24.74953 8.90735 -4.48865 1.000 11.92460 168 LEU A CA 1
ATOM 1319 C C . LEU A 1 168 ? -23.44527 9.52436 -3.98212 1.000 12.41901 168 LEU A C 1
ATOM 1320 O O . LEU A 1 168 ? -22.46402 9.62409 -4.72863 1.000 13.41123 168 LEU A O 1
ATOM 1325 N N . TRP A 1 169 ? -23.40732 9.94646 -2.71460 1.000 13.55680 169 TRP A N 1
ATOM 1326 C CA . TRP A 1 169 ? -22.18685 10.58359 -2.20744 1.000 13.66688 169 TRP A CA 1
ATOM 1327 C C . TRP A 1 169 ? -20.98667 9.64240 -2.25766 1.000 14.06821 169 TRP A C 1
ATOM 1328 O O . TRP A 1 169 ? -19.87694 10.06164 -2.61126 1.000 12.89709 169 TRP A O 1
ATOM 1339 N N . GLN A 1 170 ? -21.17755 8.36911 -1.89819 1.000 13.89985 170 GLN A N 1
ATOM 1340 C CA . GLN A 1 170 ? -20.04062 7.45078 -1.86822 1.000 15.32363 170 GLN A CA 1
ATOM 1341 C C . GLN A 1 170 ? -19.61714 7.03993 -3.27534 1.000 15.76349 170 GLN A C 1
ATOM 1342 O O . GLN A 1 170 ? -18.42536 6.85400 -3.53488 1.000 14.33617 170 GLN A O 1
ATOM 1348 N N . SER A 1 171 ? -20.57331 6.87758 -4.19766 1.000 12.58534 171 SER A N 1
ATOM 1349 C CA . SER A 1 171 ? -20.19821 6.63877 -5.59210 1.000 12.10448 171 SER A CA 1
ATOM 1350 C C . SER A 1 171 ? -19.37863 7.80443 -6.13978 1.000 13.30837 171 SER A C 1
ATOM 1351 O O . SER A 1 171 ? -18.35530 7.60528 -6.80885 1.000 13.52454 171 SER A O 1
ATOM 1354 N N . ILE A 1 172 ? -19.80476 9.03287 -5.85226 1.000 9.68368 172 ILE A N 1
ATOM 1355 C CA . ILE A 1 172 ? -19.05446 10.19002 -6.33578 1.000 14.12558 172 ILE A CA 1
ATOM 1356 C C . ILE A 1 172 ? -17.65049 10.19240 -5.74469 1.000 15.20587 172 ILE A C 1
ATOM 1357 O O . ILE A 1 172 ? -16.66901 10.49039 -6.43976 1.000 17.79071 172 ILE A O 1
ATOM 1362 N N . GLN A 1 173 ? -17.52965 9.85703 -4.46091 1.000 11.81996 173 GLN A N 1
ATOM 1363 C CA . GLN A 1 173 ? -16.20387 9.85562 -3.83939 1.000 17.29431 173 GLN A CA 1
ATOM 1364 C C . GLN A 1 173 ? -15.31497 8.79795 -4.47499 1.000 22.73205 173 GLN A C 1
ATOM 1365 O O . GLN A 1 173 ? -14.10648 9.00608 -4.66446 1.000 17.05172 173 GLN A O 1
ATOM 1371 N N . ARG A 1 174 ? -15.90493 7.65764 -4.81646 1.000 14.99094 174 ARG A N 1
ATOM 1372 C CA . ARG A 1 174 ? -15.16166 6.50470 -5.28761 1.000 19.45101 174 ARG A CA 1
ATOM 1373 C C . ARG A 1 174 ? -14.87510 6.54214 -6.77778 1.000 20.32977 174 ARG A C 1
ATOM 1374 O O . ARG A 1 174 ? -14.03788 5.76112 -7.24137 1.000 21.24512 174 ARG A O 1
ATOM 1382 N N . ASN A 1 175 ? -15.53943 7.42857 -7.52919 1.000 15.32414 175 ASN A N 1
ATOM 1383 C CA . ASN A 1 175 ? -15.42850 7.46139 -8.98268 1.000 16.86908 175 ASN A CA 1
ATOM 1384 C C . ASN A 1 175 ? -15.91882 6.16405 -9.62174 1.000 18.00142 175 ASN A C 1
ATOM 1385 O O . ASN A 1 175 ? -15.45124 5.77566 -10.69056 1.000 18.27367 175 ASN A O 1
ATOM 1390 N N . ALA A 1 176 ? -16.87206 5.49018 -8.97895 1.000 18.33073 176 ALA A N 1
ATOM 1391 C CA . ALA A 1 176 ? -17.46085 4.26608 -9.50695 1.000 14.19683 176 ALA A CA 1
ATOM 1392 C C . ALA A 1 176 ? -18.85163 4.10447 -8.91177 1.000 18.05289 176 ALA A C 1
ATOM 1393 O O . ALA A 1 176 ? -19.10243 4.51382 -7.77441 1.000 16.09801 176 ALA A O 1
ATOM 1395 N N . VAL A 1 177 ? -19.74331 3.48845 -9.68504 1.000 14.19145 177 VAL A N 1
ATOM 1396 C CA . VAL A 1 177 ? -21.05415 3.12219 -9.16865 1.000 12.43144 177 VAL A CA 1
ATOM 1397 C C . VAL A 1 177 ? -20.87822 2.03725 -8.11245 1.000 14.91310 177 VAL A C 1
ATOM 1398 O O . VAL A 1 177 ? -20.34500 0.95653 -8.39270 1.000 17.25377 177 VAL A O 1
ATOM 1402 N N . LEU A 1 178 ? -21.32219 2.31383 -6.89611 1.000 11.84206 178 LEU A N 1
ATOM 1403 C CA . LEU A 1 178 ? -21.31149 1.28342 -5.86773 1.000 12.59644 178 LEU A CA 1
ATOM 1404 C C . LEU A 1 178 ? -22.60968 0.48832 -5.91780 1.000 11.27841 178 LEU A C 1
ATOM 1405 O O . LEU A 1 178 ? -23.64605 0.97147 -6.37629 1.000 12.50999 178 LEU A O 1
ATOM 1410 N N . GLU A 1 179 ? -22.54482 -0.73797 -5.40665 1.000 13.52763 179 GLU A N 1
ATOM 1411 C CA . GLU A 1 179 ? -23.70361 -1.61911 -5.45487 1.000 11.54503 179 GLU A CA 1
ATOM 1412 C C . GLU A 1 179 ? -24.78790 -1.17763 -4.47043 1.000 11.98073 179 GLU A C 1
ATOM 1413 O O . GLU A 1 179 ? -24.49979 -0.60698 -3.40963 1.000 11.32941 179 GLU A O 1
ATOM 1419 N N . PRO A 1 180 ? -26.05757 -1.45844 -4.79716 1.000 9.41564 180 PRO A N 1
ATOM 1420 C CA . PRO A 1 180 ? -27.17301 -0.86128 -4.05281 1.000 14.49428 180 PRO A CA 1
ATOM 1421 C C . PRO A 1 180 ? -27.41901 -1.47808 -2.68250 1.000 13.94818 180 PRO A C 1
ATOM 1422 O O . PRO A 1 180 ? -27.90410 -0.78821 -1.78588 1.000 12.23171 180 PRO A O 1
ATOM 1426 N N . GLN A 1 181 ? -27.13810 -2.77739 -2.51158 1.000 13.44702 181 GLN A N 1
ATOM 1427 C CA . GLN A 1 181 ? -27.45212 -3.42230 -1.23567 1.000 15.18892 181 GLN A CA 1
ATOM 1428 C C . GLN A 1 181 ? -26.72268 -2.76615 -0.07143 1.000 16.87283 181 GLN A C 1
ATOM 1429 O O . GLN A 1 181 ? -27.19566 -2.82919 1.07073 1.000 13.22064 181 GLN A O 1
ATOM 1435 N N . TYR A 1 182 ? -25.56614 -2.14513 -0.33708 1.000 14.20907 182 TYR A N 1
ATOM 1436 C CA . TYR A 1 182 ? -24.83003 -1.44274 0.70349 1.000 15.85220 182 TYR A CA 1
ATOM 1437 C C . TYR A 1 182 ? -25.53827 -0.18391 1.18220 1.000 14.91367 182 TYR A C 1
ATOM 1438 O O . TYR A 1 182 ? -25.10278 0.39956 2.18223 1.000 13.95097 182 TYR A O 1
ATOM 1447 N N . PHE A 1 183 ? -26.60366 0.25192 0.49451 1.000 13.77820 183 PHE A N 1
ATOM 1448 C CA . PHE A 1 183 ? -27.26667 1.51469 0.81092 1.000 10.81567 183 PHE A CA 1
ATOM 1449 C C . PHE A 1 183 ? -28.77272 1.33157 0.92074 1.000 14.18689 183 PHE A C 1
ATOM 1450 O O . PHE A 1 183 ? -29.54630 2.26479 0.67957 1.000 18.65593 183 PHE A O 1
ATOM 1458 N N . GLN A 1 184 ? -2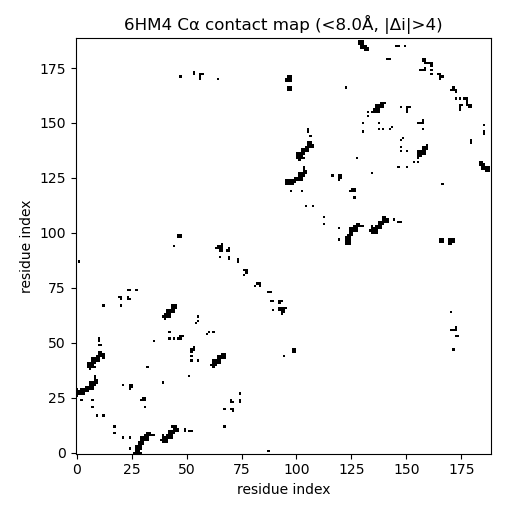9.19814 0.13687 1.31591 1.000 11.28829 184 GLN A N 1
ATOM 1459 C CA . GLN A 1 184 ? -30.61930 -0.12622 1.47192 1.000 14.17548 184 GLN A CA 1
ATOM 1460 C C . GLN A 1 184 ? -31.16156 0.62872 2.67524 1.000 19.63227 184 GLN A C 1
ATOM 1461 O O . GLN A 1 184 ? -30.46828 0.80639 3.68270 1.000 17.14956 184 GLN A O 1
ATOM 1467 N N . LEU A 1 185 ? -32.40042 1.09681 2.55939 1.000 15.86756 185 LEU A N 1
ATOM 1468 C CA . LEU A 1 185 ? -33.02274 1.78616 3.67565 1.000 21.66339 185 LEU A CA 1
ATOM 1469 C C . LEU A 1 185 ? -33.35714 0.79268 4.78527 1.000 23.29081 185 LEU A C 1
ATOM 1470 O O . LEU A 1 185 ? -33.57563 -0.39900 4.54256 1.000 23.77597 185 LEU A O 1
ATOM 1475 N N . ASP A 1 186 ? -33.39383 1.29714 6.01391 1.000 30.42101 186 ASP A N 1
ATOM 1476 C CA . ASP A 1 186 ? -33.68940 0.45600 7.17407 1.000 33.21463 186 ASP A CA 1
ATOM 1477 C C . ASP A 1 186 ? -35.14445 0.00661 7.14227 1.000 38.33322 186 ASP A C 1
ATOM 1478 O O . ASP A 1 186 ? -35.98658 0.66679 6.52813 1.000 34.29338 186 ASP A O 1
ATOM 1484 N N . GLY B 2 1 ? -49.41808 -0.13400 -14.81749 1.000 19.87354 106 GLY B N 1
ATOM 1485 C CA . GLY B 2 1 ? -50.54522 0.51091 -15.47479 1.000 17.16757 106 GLY B CA 1
ATOM 1486 C C . GLY B 2 1 ? -50.36147 2.00609 -15.59405 1.000 18.18862 106 GLY B C 1
ATOM 1487 O O . GLY B 2 1 ? -51.31568 2.75993 -15.71465 1.000 18.53343 106 GLY B O 1
ATOM 1488 N N . VAL B 2 2 ? -49.10753 2.44391 -15.52006 1.000 16.74623 107 VAL B N 1
ATOM 1489 C CA . VAL B 2 2 ? -48.73719 3.81503 -15.83330 1.000 15.48744 107 VAL B CA 1
ATOM 1490 C C . VAL B 2 2 ? -47.42607 3.76023 -16.59956 1.000 17.28535 107 VAL B C 1
ATOM 1491 O O . VAL B 2 2 ? -46.63594 2.82558 -16.44155 1.000 18.22664 107 VAL B O 1
ATOM 1495 N N . MET B 2 3 ? -47.20210 4.76670 -17.44497 1.000 15.53316 108 MET B N 1
ATOM 1496 C CA . MET B 2 3 ? -45.91331 4.87980 -18.11909 1.000 15.60214 108 MET B CA 1
ATOM 1497 C C . MET B 2 3 ? -44.86703 5.47643 -17.18580 1.000 18.08436 108 MET B C 1
ATOM 1498 O O . MET B 2 3 ? -43.68298 5.11371 -17.25195 1.000 14.33396 108 MET B O 1
ATOM 1503 N N . THR B 2 4 ? -45.28271 6.40525 -16.32479 1.000 16.97776 109 THR B N 1
ATOM 1504 C CA . THR B 2 4 ? -44.36867 7.08041 -15.41496 1.000 18.40363 109 THR B CA 1
ATOM 1505 C C . THR B 2 4 ? -45.05291 7.26305 -14.07311 1.000 21.74346 109 THR B C 1
ATOM 1506 O O . THR B 2 4 ? -46.27566 7.15420 -13.95533 1.000 18.14284 109 THR B O 1
ATOM 1510 N N . VAL B 2 5 ? -44.24639 7.52058 -13.04998 1.000 15.73068 110 VAL B N 1
ATOM 1511 C CA . VAL B 2 5 ? -44.74358 8.14501 -11.83391 1.000 16.89131 110 VAL B CA 1
ATOM 1512 C C . VAL B 2 5 ? -44.23657 9.58422 -11.85231 1.000 18.16274 110 VAL B C 1
ATOM 1513 O O . VAL B 2 5 ? -43.02158 9.81138 -11.74190 1.000 15.14950 110 VAL B O 1
ATOM 1517 N N . PRO B 2 6 ? -45.10622 10.57305 -12.01204 1.000 19.06590 111 PRO B N 1
ATOM 1518 C CA . PRO B 2 6 ? -44.63106 11.95042 -12.17316 1.000 15.55826 111 PRO B CA 1
ATOM 1519 C C . PRO B 2 6 ? -43.96811 12.48081 -10.91603 1.000 15.39451 111 PRO B C 1
ATOM 1520 O O . PRO B 2 6 ? -44.29932 12.09114 -9.79367 1.000 15.13340 111 PRO B O 1
ATOM 1524 N N . ASN B 2 7 ? -43.00368 13.36578 -11.13849 1.000 17.63573 112 ASN B N 1
ATOM 1525 C CA . ASN B 2 7 ? -42.32142 14.11136 -10.08412 1.000 19.89001 112 ASN B CA 1
ATOM 1526 C C . ASN B 2 7 ? -43.34904 14.60694 -9.07691 1.000 23.78321 112 ASN B C 1
ATOM 1527 O O . ASN B 2 7 ? -44.41791 15.09241 -9.46332 1.000 23.35912 112 ASN B O 1
ATOM 1543 N N . PRO B 2 9 ? -45.31323 16.90598 -6.94921 1.000 29.50077 114 PRO B N 1
ATOM 1544 C CA . PRO B 2 9 ? -45.55536 18.35309 -7.06467 1.000 33.30473 114 PRO B CA 1
ATOM 1545 C C . PRO B 2 9 ? -45.09757 19.12964 -5.82997 1.000 34.95426 114 PRO B C 1
ATOM 1546 O O . PRO B 2 9 ? -45.48678 18.74617 -4.72151 1.000 33.51763 114 PRO B O 1
#

Foldseek 3Di:
DLCAQAEEEEEPDDPVLVVVLCVLSVVVHYHYDDDDDPSHAEYAYPDCPDPSNQCCLPPNLNHFYFYSVLSVVLSVCVVVPHDADSVSCRVVTGDQLQAQAEEEEEDDDPPVVVVLCVLCVVRHHHYDPDDDLSHAEYEYPDCDDDSNVVCVVSVHQYFVVQVVVSVVSSHRHDRVVGDDD/DDPDDDDD

GO terms:
  GO:0035861 site of double-strand break (C, IDA)
  GO:0000785 chromatin (C, IDA)
  GO:0005634 nucleus (C, IDA)
  GO:0005829 cytosol (C, IDA)
  GO:0035591 signaling adaptor activity (F, IDA)
  GO:0031261 DNA replication preinitiation complex (C, IDA)
  GO:0044773 mitotic DNA damage checkpoint signaling (P, EXP)
  GO:0035591 signaling adaptor activity (F, IGI)
  GO:0044732 mitotic spindle pole body (C, HDA)
  GO:0072686 mitotic spindle (C, HDA)
  GO:0005634 nucleus (C, HDA)
  GO:0033314 mitotic DNA replication checkpoint signaling (P, IMP)
  GO:0007095 mitotic G2 DNA damage checkpoint signaling (P, IMP)
  GO:0005515 protein binding (F, IPI)

Organism: Schizosaccharomyces pombe (strain 972 / ATCC 24843) (NCBI:txid284812)

Radius of gyration: 18.94 Å; Cα contacts (8 Å, |Δi|>4): 319; chains: 2; bounding box: 56×36×44 Å

B-factor: mean 22.63, std 9.87, range [9.01, 66.28]

Nearest PDB structures (foldseek):
  6hm4-assembly1_A  TM=1.006E+00  e=8.326E-41  Schizosaccharomyces pombe 972h-
  4bu1-assembly1_B  TM=9.935E-01  e=4.331E-38  Schizosaccharomyces pombe
  4bu1-assembly2_A  TM=9.890E-01  e=4.412E-37  Schizosaccharomyces pombe
  2xnk-assembly3_C  TM=9.021E-01  e=1.506E-15  Homo sapiens
  3qvg-assembly1_B  TM=7.183E-01  e=1.494E-05  Mus musculus